Protein AF-A0A3C1DTR4-F1 (afdb_monomer)

Structure (mmCIF, N/CA/C/O backbone):
data_AF-A0A3C1DTR4-F1
#
_entry.id   AF-A0A3C1DTR4-F1
#
loop_
_atom_site.group_PDB
_atom_site.id
_atom_site.type_symbol
_atom_site.label_atom_id
_atom_site.label_alt_id
_atom_site.label_comp_id
_atom_site.label_asym_id
_atom_site.label_entity_id
_atom_site.label_seq_id
_atom_site.pdbx_PDB_ins_code
_atom_site.Cartn_x
_atom_site.Cartn_y
_atom_site.Cartn_z
_atom_site.occupancy
_atom_site.B_iso_or_equiv
_atom_site.auth_seq_id
_atom_site.auth_comp_id
_atom_site.auth_asym_id
_atom_site.auth_atom_id
_atom_site.pdbx_PDB_model_num
ATOM 1 N N . ALA A 1 1 ? 18.893 -2.887 -37.947 1.00 93.06 1 ALA A N 1
ATOM 2 C CA . ALA A 1 1 ? 20.103 -2.762 -38.788 1.00 93.06 1 ALA A CA 1
ATOM 3 C C . ALA A 1 1 ? 19.724 -3.048 -40.241 1.00 93.06 1 ALA A C 1
ATOM 5 O O . ALA A 1 1 ? 18.615 -3.547 -40.435 1.00 93.06 1 ALA A O 1
ATOM 6 N N . PRO A 1 2 ? 20.564 -2.709 -41.234 1.00 94.19 2 PRO A N 1
ATOM 7 C CA . PRO A 1 2 ? 20.308 -3.035 -42.638 1.00 94.19 2 PRO A CA 1
ATOM 8 C C . PRO A 1 2 ? 20.219 -4.547 -42.838 1.00 94.19 2 PRO A C 1
ATOM 10 O O . PRO A 1 2 ? 21.060 -5.269 -42.322 1.00 94.19 2 PRO A O 1
ATOM 13 N N . GLY A 1 3 ? 19.206 -5.025 -43.551 1.00 94.62 3 GLY A N 1
ATOM 14 C CA . GLY A 1 3 ? 19.006 -6.458 -43.792 1.00 94.62 3 GLY A CA 1
ATOM 15 C C . GLY A 1 3 ? 18.227 -6.751 -45.066 1.00 94.62 3 GLY A C 1
ATOM 16 O O . GLY A 1 3 ? 17.691 -7.841 -45.192 1.00 94.62 3 GLY A O 1
ATOM 17 N N . ALA A 1 4 ? 18.116 -5.771 -45.959 1.00 95.19 4 ALA A N 1
ATOM 18 C CA . ALA A 1 4 ? 17.482 -5.924 -47.257 1.00 95.19 4 ALA A CA 1
ATOM 19 C C . ALA A 1 4 ? 18.497 -5.540 -48.336 1.00 95.19 4 ALA A C 1
ATOM 21 O O . ALA A 1 4 ? 19.183 -4.527 -48.179 1.00 95.19 4 ALA A O 1
ATOM 22 N N . SER A 1 5 ? 18.597 -6.357 -49.381 1.00 93.56 5 SER A N 1
ATOM 23 C CA . SER A 1 5 ? 19.523 -6.230 -50.504 1.00 93.56 5 SER A CA 1
ATOM 24 C C . SER A 1 5 ? 20.964 -6.024 -50.036 1.00 93.56 5 SER A C 1
ATOM 26 O O . SER A 1 5 ? 21.654 -5.095 -50.457 1.00 93.56 5 SER A O 1
ATOM 28 N N . ILE A 1 6 ? 21.419 -6.887 -49.126 1.00 96.75 6 ILE A N 1
ATOM 29 C CA . ILE A 1 6 ? 22.774 -6.840 -48.578 1.00 96.75 6 ILE A CA 1
ATOM 30 C C . ILE A 1 6 ? 23.693 -7.685 -49.448 1.00 96.75 6 ILE A C 1
ATOM 32 O O . ILE A 1 6 ? 23.494 -8.892 -49.561 1.00 96.75 6 ILE A O 1
ATOM 36 N N . ILE A 1 7 ? 24.709 -7.056 -50.034 1.00 94.81 7 ILE A N 1
ATOM 37 C CA . ILE A 1 7 ? 25.766 -7.777 -50.740 1.00 94.81 7 ILE A CA 1
ATOM 38 C C . ILE A 1 7 ? 26.635 -8.543 -49.736 1.00 94.81 7 ILE A C 1
ATOM 40 O O . ILE A 1 7 ? 27.033 -7.996 -48.704 1.00 94.81 7 ILE A O 1
ATOM 44 N N . SER A 1 8 ? 26.901 -9.816 -50.011 1.00 92.38 8 SER A N 1
ATOM 45 C CA . SER A 1 8 ? 27.699 -10.678 -49.141 1.00 92.38 8 SER A CA 1
ATOM 46 C C . SER A 1 8 ? 28.507 -11.689 -49.947 1.00 92.38 8 SER A C 1
ATOM 48 O O . SER A 1 8 ? 28.117 -12.057 -51.059 1.00 92.38 8 SER A O 1
ATOM 50 N N . ASP A 1 9 ? 29.618 -12.134 -49.361 1.00 92.50 9 ASP A N 1
ATOM 51 C CA . ASP A 1 9 ? 30.421 -13.228 -49.892 1.00 92.50 9 ASP A CA 1
ATOM 52 C C . ASP A 1 9 ? 29.616 -14.532 -49.900 1.00 92.50 9 ASP A C 1
ATOM 54 O O . ASP A 1 9 ? 28.889 -14.865 -48.959 1.00 92.50 9 ASP A O 1
ATOM 58 N N . TYR A 1 10 ? 29.776 -15.290 -50.974 1.00 90.75 10 TYR A N 1
ATOM 59 C CA . TYR A 1 10 ? 29.127 -16.568 -51.211 1.00 90.75 10 TYR A CA 1
ATOM 60 C C . TYR A 1 10 ? 30.174 -17.586 -51.695 1.00 90.75 10 TYR A C 1
ATOM 62 O O . TYR A 1 10 ? 31.223 -17.187 -52.220 1.00 90.75 10 TYR A O 1
ATOM 70 N N . PRO A 1 11 ? 29.950 -18.903 -51.508 1.00 93.25 11 PRO A N 1
ATOM 71 C CA . PRO A 1 11 ? 30.882 -19.925 -51.972 1.00 93.25 11 PRO A CA 1
ATOM 72 C C . PRO A 1 11 ? 31.358 -19.714 -53.415 1.00 93.25 11 PRO A C 1
ATOM 74 O O . PRO A 1 11 ? 30.627 -19.201 -54.259 1.00 93.25 11 PRO A O 1
ATOM 77 N N . ASN A 1 12 ? 32.589 -20.152 -53.692 1.00 92.12 12 ASN A N 1
ATOM 78 C CA . ASN A 1 12 ? 33.260 -20.000 -54.989 1.00 92.12 12 ASN A CA 1
ATOM 79 C C . ASN A 1 12 ? 33.580 -18.543 -55.379 1.00 92.12 12 ASN A C 1
ATOM 81 O O . ASN A 1 12 ? 33.528 -18.203 -56.557 1.00 92.12 12 ASN A O 1
ATOM 85 N N . GLN A 1 13 ? 33.942 -17.700 -54.398 1.00 84.06 13 GLN A N 1
ATOM 86 C CA . GLN A 1 13 ? 34.336 -16.293 -54.607 1.00 84.06 13 GLN A CA 1
ATOM 87 C C . GLN A 1 13 ? 33.241 -15.452 -55.287 1.00 84.06 13 GLN A C 1
ATOM 89 O O . GLN A 1 13 ? 33.525 -14.525 -56.044 1.00 84.06 13 GLN A O 1
ATOM 94 N N . GLN A 1 14 ? 31.977 -15.790 -55.036 1.00 92.50 14 GLN A N 1
ATOM 95 C CA . GLN A 1 14 ? 30.839 -15.074 -55.597 1.00 92.50 14 GLN A CA 1
ATOM 96 C C . GLN A 1 14 ? 30.355 -13.994 -54.634 1.00 92.50 14 GLN A C 1
ATOM 98 O O . GLN A 1 14 ? 30.433 -14.149 -53.418 1.00 92.50 14 GLN A O 1
ATOM 103 N N . LEU A 1 15 ? 29.802 -12.918 -55.189 1.00 92.81 15 LEU A N 1
ATOM 104 C CA . LEU A 1 15 ? 29.039 -11.929 -54.438 1.00 92.81 15 LEU A CA 1
ATOM 105 C C . LEU A 1 15 ? 27.566 -12.093 -54.785 1.00 92.81 15 LEU A C 1
ATOM 107 O O . LEU A 1 15 ? 27.209 -12.207 -55.957 1.00 92.81 15 LEU A O 1
ATOM 111 N N . THR A 1 16 ? 26.708 -12.085 -53.773 1.00 93.69 16 THR A N 1
ATOM 112 C CA . THR A 1 16 ? 25.260 -12.158 -53.978 1.00 93.69 16 THR A CA 1
ATOM 113 C C . THR A 1 16 ? 24.518 -11.217 -53.040 1.00 93.69 16 THR A C 1
ATOM 115 O O . THR A 1 16 ? 25.031 -10.844 -51.983 1.00 93.69 16 THR A O 1
ATOM 118 N N . PHE A 1 17 ? 23.314 -10.815 -53.440 1.00 94.38 17 PHE A N 1
ATOM 119 C CA . PHE A 1 17 ? 22.413 -10.029 -52.606 1.00 94.38 17 PHE A CA 1
ATOM 120 C C . PHE A 1 17 ? 21.531 -10.957 -51.778 1.00 94.38 17 PHE A C 1
ATOM 122 O O . PHE A 1 17 ? 20.884 -11.854 -52.314 1.00 94.38 17 PHE A O 1
ATOM 129 N N . LEU A 1 18 ? 21.500 -10.721 -50.469 1.00 92.94 18 LEU A N 1
ATOM 130 C CA . LEU A 1 18 ? 20.724 -11.496 -49.509 1.00 92.94 18 LEU A CA 1
ATOM 131 C C . LEU A 1 18 ? 19.818 -10.583 -48.680 1.00 92.94 18 LEU A C 1
ATOM 133 O O . LEU A 1 18 ? 20.152 -9.432 -48.379 1.00 92.94 18 LEU A O 1
ATOM 137 N N . ASP A 1 19 ? 18.685 -11.143 -48.269 1.00 94.50 19 ASP A N 1
ATOM 138 C CA . ASP A 1 19 ? 17.679 -10.495 -47.439 1.00 94.50 19 ASP A CA 1
ATOM 139 C C . ASP A 1 19 ? 17.454 -11.291 -46.152 1.00 94.50 19 ASP A C 1
ATOM 141 O O . ASP A 1 19 ? 17.462 -12.522 -46.137 1.00 94.50 19 ASP A O 1
ATOM 145 N N . GLY A 1 20 ? 17.184 -10.583 -45.061 1.00 94.50 20 GLY A N 1
ATOM 146 C CA . GLY A 1 20 ? 16.683 -11.169 -43.830 1.00 94.50 20 GLY A CA 1
ATOM 147 C C . GLY A 1 20 ? 17.297 -10.595 -42.561 1.00 94.50 20 GLY A C 1
ATOM 148 O O . GLY A 1 20 ? 18.287 -9.858 -42.547 1.00 94.50 20 GLY A O 1
ATOM 149 N N . THR A 1 21 ? 16.720 -10.998 -41.431 1.00 94.69 21 THR A N 1
ATOM 150 C CA . THR A 1 21 ? 17.277 -10.704 -40.103 1.00 94.69 21 THR A CA 1
ATOM 151 C C . THR A 1 21 ? 18.642 -11.365 -39.896 1.00 94.69 21 THR A C 1
ATOM 153 O O . THR A 1 21 ? 19.469 -10.828 -39.155 1.00 94.69 21 THR A O 1
ATOM 156 N N . SER A 1 22 ? 18.918 -12.467 -40.603 1.00 95.06 22 SER A N 1
ATOM 157 C CA . SER A 1 22 ? 20.243 -13.090 -40.681 1.00 95.06 22 SER A CA 1
ATOM 158 C C . SER A 1 22 ? 21.303 -12.151 -41.258 1.00 95.06 22 SER A C 1
ATOM 160 O O . SER A 1 22 ? 22.435 -12.200 -40.799 1.00 95.06 22 SER A O 1
ATOM 162 N N . MET A 1 23 ? 20.941 -11.253 -42.182 1.00 95.25 23 MET A N 1
ATOM 163 C CA . MET A 1 23 ? 21.842 -10.233 -42.736 1.00 95.25 23 MET A CA 1
ATOM 164 C C . MET A 1 23 ? 21.906 -8.993 -41.839 1.00 95.25 23 MET A C 1
ATOM 166 O O . MET A 1 23 ? 22.952 -8.365 -41.728 1.00 95.25 23 MET A O 1
ATOM 170 N N . ALA A 1 24 ? 20.828 -8.675 -41.116 1.00 95.56 24 ALA A N 1
ATOM 171 C CA . ALA A 1 24 ? 20.820 -7.572 -40.153 1.00 95.56 24 ALA A CA 1
ATOM 172 C C . ALA A 1 24 ? 21.659 -7.834 -38.894 1.00 95.56 24 ALA A C 1
ATOM 174 O O . ALA A 1 24 ? 22.270 -6.910 -38.351 1.00 95.56 24 ALA A O 1
ATOM 175 N N . THR A 1 25 ? 21.685 -9.077 -38.416 1.00 96.25 25 THR A N 1
ATOM 176 C CA . THR A 1 25 ? 22.438 -9.493 -37.223 1.00 96.25 25 THR A CA 1
ATOM 177 C C . THR A 1 25 ? 23.941 -9.175 -37.308 1.00 96.25 25 THR A C 1
ATOM 179 O O . THR A 1 25 ? 24.430 -8.492 -36.404 1.00 96.25 25 THR A O 1
ATOM 182 N N . PRO A 1 26 ? 24.689 -9.570 -38.362 1.00 96.25 26 PRO A N 1
ATOM 183 C CA . PRO A 1 26 ? 26.129 -9.330 -38.442 1.00 96.25 26 PRO A CA 1
ATOM 184 C C . PRO A 1 26 ? 26.503 -7.844 -38.486 1.00 96.25 26 PRO A C 1
ATOM 186 O O . PRO A 1 26 ? 27.564 -7.499 -37.977 1.00 96.25 26 PRO A O 1
ATOM 189 N N . PHE A 1 27 ? 25.637 -6.941 -38.968 1.00 96.50 27 PHE A N 1
ATOM 190 C CA . PHE A 1 27 ? 25.874 -5.495 -38.829 1.00 96.50 27 PHE A CA 1
ATOM 191 C C . PHE A 1 27 ? 25.932 -5.061 -37.360 1.00 96.50 27 PHE A C 1
ATOM 193 O O . PHE A 1 27 ? 26.830 -4.322 -36.969 1.00 96.50 27 PHE A O 1
ATOM 200 N N . VAL A 1 28 ? 24.999 -5.523 -36.519 1.00 96.94 28 VAL A N 1
ATOM 201 C CA . VAL A 1 28 ? 25.014 -5.194 -35.082 1.00 96.94 28 VAL A CA 1
ATOM 202 C C . VAL A 1 28 ? 26.207 -5.855 -34.394 1.00 96.94 28 VAL A C 1
ATOM 204 O O . VAL A 1 28 ? 26.859 -5.213 -33.572 1.00 96.94 28 VAL A O 1
ATOM 207 N N . THR A 1 29 ? 26.532 -7.099 -34.760 1.00 97.38 29 THR A N 1
ATOM 208 C CA . THR A 1 29 ? 27.722 -7.808 -34.263 1.00 97.38 29 THR A CA 1
ATOM 209 C C . THR A 1 29 ? 29.012 -7.072 -34.627 1.00 97.38 29 THR A C 1
ATOM 211 O O . THR A 1 29 ? 29.868 -6.898 -33.765 1.00 97.38 29 THR A O 1
ATOM 214 N N . GLY A 1 30 ? 29.139 -6.580 -35.861 1.00 96.88 30 GLY A N 1
ATOM 215 C CA . GLY A 1 30 ? 30.290 -5.799 -36.314 1.00 96.88 30 GLY A CA 1
ATOM 216 C C . GLY A 1 30 ? 30.441 -4.490 -35.541 1.00 96.88 30 GLY A C 1
ATOM 217 O O . GLY A 1 30 ? 31.531 -4.172 -35.076 1.00 96.88 30 GLY A O 1
ATOM 218 N N . VAL A 1 31 ? 29.343 -3.767 -35.300 1.00 96.75 31 VAL A N 1
ATOM 219 C CA . VAL A 1 31 ? 29.381 -2.556 -34.460 1.00 96.75 31 VAL A CA 1
ATOM 220 C C . VAL A 1 31 ? 29.744 -2.891 -33.013 1.00 96.75 31 VAL A C 1
ATOM 222 O O . VAL A 1 31 ? 30.538 -2.179 -32.403 1.00 96.75 31 VAL A O 1
ATOM 225 N N . ALA A 1 32 ? 29.223 -3.986 -32.459 1.00 95.88 32 ALA A N 1
ATOM 226 C CA . ALA A 1 32 ? 29.604 -4.446 -31.127 1.00 95.88 32 ALA A CA 1
ATOM 227 C C . ALA A 1 32 ? 31.112 -4.740 -31.043 1.00 95.88 32 ALA A C 1
ATOM 229 O O . ALA A 1 32 ? 31.757 -4.301 -30.092 1.00 95.88 32 ALA A O 1
ATOM 230 N N . ALA A 1 33 ? 31.671 -5.406 -32.060 1.00 96.38 33 ALA A N 1
ATOM 231 C CA . ALA A 1 33 ? 33.100 -5.682 -32.170 1.00 96.38 33 ALA A CA 1
ATOM 232 C C . ALA A 1 33 ? 33.930 -4.386 -32.231 1.00 96.38 33 ALA A C 1
ATOM 234 O O . ALA A 1 33 ? 34.880 -4.237 -31.461 1.00 96.38 33 ALA A O 1
ATOM 235 N N . LEU A 1 34 ? 33.517 -3.413 -33.055 1.00 95.69 34 LEU A N 1
ATOM 236 C CA . LEU A 1 34 ? 34.155 -2.091 -33.143 1.00 95.69 34 LEU A CA 1
ATOM 237 C C . LEU A 1 34 ? 34.148 -1.346 -31.800 1.00 95.69 34 LEU A C 1
ATOM 239 O O . LEU A 1 34 ? 35.137 -0.723 -31.416 1.00 95.69 34 LEU A O 1
ATOM 243 N N . VAL A 1 35 ? 33.049 -1.419 -31.047 1.00 93.88 35 VAL A N 1
ATOM 244 C CA . VAL A 1 35 ? 32.978 -0.811 -29.711 1.00 93.88 35 VAL A CA 1
ATOM 245 C C . VAL A 1 35 ? 33.905 -1.529 -28.735 1.00 93.88 35 VAL A C 1
ATOM 247 O O . VAL A 1 35 ? 34.604 -0.867 -27.973 1.00 93.88 35 VAL A O 1
ATOM 250 N N . THR A 1 36 ? 33.948 -2.86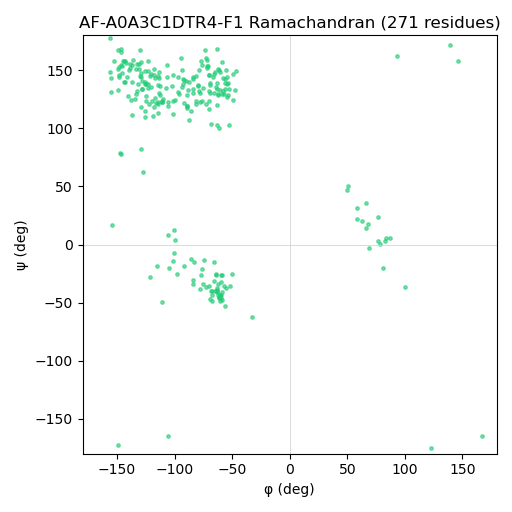4 -28.751 1.00 93.44 36 THR A N 1
ATOM 251 C CA . THR A 1 36 ? 34.853 -3.621 -27.871 1.00 93.44 36 THR A CA 1
ATOM 252 C C . THR A 1 36 ? 36.327 -3.387 -28.191 1.00 93.44 36 THR A C 1
ATOM 254 O O . THR A 1 36 ? 37.134 -3.387 -27.266 1.00 93.44 36 THR A O 1
ATOM 257 N N . SER A 1 37 ? 36.685 -3.135 -29.458 1.00 93.12 37 SER A N 1
ATOM 258 C CA . SER A 1 37 ? 38.056 -2.765 -29.826 1.00 93.12 37 SER A CA 1
ATOM 259 C C . SER A 1 37 ? 38.403 -1.339 -29.399 1.00 93.12 37 SER A C 1
ATOM 261 O O . SER A 1 37 ? 39.525 -1.089 -28.975 1.00 93.12 37 SER A O 1
ATOM 263 N N . ALA A 1 38 ? 37.448 -0.408 -29.479 1.00 90.44 38 ALA A N 1
ATOM 264 C CA . ALA A 1 38 ? 37.651 0.982 -29.071 1.00 90.44 38 ALA A CA 1
ATOM 265 C C . ALA A 1 38 ? 37.630 1.182 -27.543 1.00 90.44 38 ALA A C 1
ATOM 267 O O . ALA A 1 38 ? 38.233 2.127 -27.040 1.00 90.44 38 ALA A O 1
ATOM 268 N N . VAL A 1 39 ? 36.939 0.311 -26.796 1.00 87.00 39 VAL A N 1
ATOM 269 C CA . VAL A 1 39 ? 36.810 0.382 -25.330 1.00 87.00 39 VAL A CA 1
ATOM 270 C C . VAL A 1 39 ? 37.154 -0.969 -24.692 1.00 87.00 39 VAL A C 1
ATOM 272 O O . VAL A 1 39 ? 36.253 -1.748 -24.351 1.00 87.00 39 VAL A O 1
ATOM 275 N N . PRO A 1 40 ? 38.454 -1.260 -24.501 1.00 88.00 40 PRO A N 1
ATOM 276 C CA . PRO A 1 40 ? 38.897 -2.481 -23.840 1.00 88.00 40 PRO A CA 1
ATOM 277 C C . PRO A 1 40 ? 38.287 -2.625 -22.437 1.00 88.00 40 PRO A C 1
ATOM 279 O O . PRO A 1 40 ? 38.262 -1.679 -21.653 1.00 88.00 40 PRO A O 1
ATOM 282 N N . GLY A 1 41 ? 37.779 -3.817 -22.112 1.00 82.50 41 GLY A N 1
ATOM 283 C CA . GLY A 1 41 ? 37.195 -4.116 -20.797 1.00 82.50 41 GLY A CA 1
ATOM 284 C C . GLY A 1 41 ? 35.726 -3.708 -20.611 1.00 82.50 41 GLY A C 1
ATOM 285 O O . GLY A 1 41 ? 35.189 -3.869 -19.513 1.00 82.50 41 GLY A O 1
ATOM 286 N N . ILE A 1 42 ? 35.041 -3.221 -21.654 1.00 83.69 42 ILE A N 1
ATOM 287 C CA . ILE A 1 42 ? 33.600 -2.943 -21.584 1.00 83.69 42 ILE A CA 1
ATOM 288 C C . ILE A 1 42 ? 32.805 -4.204 -21.197 1.00 83.69 42 ILE A C 1
ATOM 290 O O . ILE A 1 42 ? 32.952 -5.275 -21.788 1.00 83.69 42 ILE A O 1
ATOM 294 N N . SER A 1 43 ? 31.927 -4.089 -20.196 1.00 84.44 43 SER A N 1
ATOM 295 C CA . SER A 1 43 ? 31.066 -5.206 -19.792 1.00 84.44 43 SER A CA 1
ATOM 296 C C . SER A 1 43 ? 29.976 -5.471 -20.836 1.00 84.44 43 SER A C 1
ATOM 298 O O . SER A 1 43 ? 29.518 -4.560 -21.525 1.00 84.44 43 SER A O 1
ATOM 300 N N . LYS A 1 44 ? 29.477 -6.712 -20.912 1.00 84.00 44 LYS A N 1
ATOM 301 C CA . LYS A 1 44 ? 28.379 -7.081 -21.831 1.00 84.00 44 LYS A CA 1
ATOM 302 C C . LYS A 1 44 ? 27.135 -6.200 -21.645 1.00 84.00 44 LYS A C 1
ATOM 304 O O . LYS A 1 44 ? 26.472 -5.846 -22.618 1.00 84.00 44 LYS A O 1
ATOM 309 N N . ALA A 1 45 ? 26.831 -5.831 -20.399 1.00 74.81 45 ALA A N 1
ATOM 310 C CA . ALA A 1 45 ? 25.719 -4.943 -20.078 1.00 74.81 45 ALA A CA 1
ATOM 311 C C . ALA A 1 45 ? 25.962 -3.521 -20.607 1.00 74.81 45 ALA A C 1
ATOM 313 O O . ALA A 1 45 ? 25.104 -2.985 -21.305 1.00 74.81 45 ALA A O 1
ATOM 314 N N . ALA A 1 46 ? 27.145 -2.950 -20.354 1.00 76.50 46 ALA A N 1
ATOM 315 C CA . ALA A 1 46 ? 27.508 -1.620 -20.840 1.00 76.50 46 ALA A CA 1
ATOM 316 C C . ALA A 1 46 ? 27.555 -1.558 -22.377 1.00 76.50 46 ALA A C 1
ATOM 318 O O . ALA A 1 46 ? 27.069 -0.594 -22.965 1.00 76.50 46 ALA A O 1
ATOM 319 N N . LEU A 1 47 ? 28.056 -2.611 -23.032 1.00 88.12 47 LEU A N 1
ATOM 320 C CA . LEU A 1 47 ? 28.064 -2.737 -24.490 1.00 88.12 47 LEU A CA 1
ATOM 321 C C . LEU A 1 47 ? 26.642 -2.727 -25.063 1.00 88.12 47 LEU A C 1
ATOM 323 O O . LEU A 1 47 ? 26.349 -1.952 -25.971 1.00 88.12 47 LEU A O 1
ATOM 327 N N . LYS A 1 48 ? 25.733 -3.533 -24.498 1.00 86.19 48 LYS A N 1
ATOM 328 C CA . LYS A 1 48 ? 24.322 -3.547 -24.909 1.00 86.19 48 LYS A CA 1
ATOM 329 C C . LYS A 1 48 ? 23.679 -2.172 -24.735 1.00 86.19 48 LYS A C 1
ATOM 331 O O . LYS A 1 48 ? 23.021 -1.697 -25.655 1.00 86.19 48 LYS A O 1
ATOM 336 N N . THR A 1 49 ? 23.862 -1.536 -23.579 1.00 79.69 49 THR A N 1
ATOM 337 C CA . THR A 1 49 ? 23.304 -0.204 -23.310 1.00 79.69 49 THR A CA 1
ATOM 338 C C . THR A 1 49 ? 23.820 0.816 -24.316 1.00 79.69 49 THR A C 1
ATOM 340 O O . THR A 1 49 ? 23.018 1.527 -24.912 1.00 79.69 49 THR A O 1
ATOM 343 N N . ARG A 1 50 ? 25.128 0.822 -24.581 1.00 85.50 50 ARG A N 1
ATOM 344 C CA . ARG A 1 50 ? 25.763 1.726 -25.540 1.00 85.50 50 ARG A CA 1
ATOM 345 C C . ARG A 1 50 ? 25.228 1.548 -26.959 1.00 85.50 50 ARG A C 1
ATOM 347 O O . ARG A 1 50 ? 24.910 2.541 -27.601 1.00 85.50 50 ARG A O 1
ATOM 354 N N . LEU A 1 51 ? 25.060 0.311 -27.431 1.00 90.94 51 LEU A N 1
ATOM 355 C CA . LEU A 1 51 ? 24.476 0.037 -28.752 1.00 90.94 51 LEU A CA 1
ATOM 356 C C . LEU A 1 51 ? 23.018 0.505 -28.858 1.00 90.94 51 LEU A C 1
ATOM 358 O O . LEU A 1 51 ? 22.607 1.002 -29.902 1.00 90.94 51 LEU A O 1
ATOM 362 N N . LEU A 1 52 ? 22.229 0.357 -27.788 1.00 87.56 52 LEU A N 1
ATOM 363 C CA . LEU A 1 52 ? 20.825 0.777 -27.774 1.00 87.56 52 LEU A CA 1
ATOM 364 C C . LEU A 1 52 ? 20.666 2.299 -27.649 1.00 87.56 52 LEU A C 1
ATOM 366 O O . LEU A 1 52 ? 19.727 2.850 -28.218 1.00 87.56 52 LEU A O 1
ATOM 370 N N . SER A 1 53 ? 21.557 2.977 -26.921 1.00 80.12 53 SER A N 1
ATOM 371 C CA . SER A 1 53 ? 21.472 4.422 -26.672 1.00 80.12 53 SER A CA 1
ATOM 372 C C . SER A 1 53 ? 22.045 5.282 -27.796 1.00 80.12 53 SER A C 1
ATOM 374 O O . SER A 1 53 ? 21.805 6.483 -27.812 1.00 80.12 53 SER A O 1
ATOM 376 N N . THR A 1 54 ? 22.823 4.695 -28.707 1.00 87.44 54 THR A N 1
ATOM 377 C CA . THR A 1 54 ? 23.497 5.408 -29.807 1.00 87.44 54 THR A CA 1
ATOM 378 C C . THR A 1 54 ? 22.840 5.176 -31.162 1.00 87.44 54 THR A C 1
ATOM 380 O O . THR A 1 54 ? 23.380 5.598 -32.175 1.00 87.44 54 THR A O 1
ATOM 383 N N . VAL A 1 55 ? 21.675 4.521 -31.210 1.00 87.75 55 VAL A N 1
ATOM 384 C CA . VAL A 1 55 ? 20.966 4.324 -32.478 1.00 87.75 55 VAL A CA 1
ATOM 385 C C . VAL A 1 55 ? 20.596 5.659 -33.119 1.00 87.75 55 VAL A C 1
ATOM 387 O O . VAL A 1 55 ? 20.247 6.624 -32.437 1.00 87.75 55 VAL A O 1
ATOM 390 N N . ARG A 1 56 ? 20.565 5.682 -34.448 1.00 84.75 56 ARG A N 1
ATOM 391 C CA . ARG A 1 56 ? 19.965 6.774 -35.203 1.00 84.75 56 ARG A CA 1
ATOM 3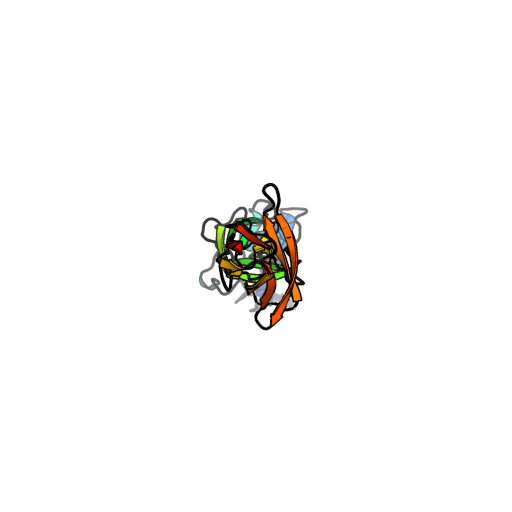92 C C . ARG A 1 56 ? 18.449 6.563 -35.268 1.00 84.75 56 ARG A C 1
ATOM 394 O O . ARG A 1 56 ? 18.018 5.522 -35.780 1.00 84.75 56 ARG A O 1
ATOM 401 N N . PRO A 1 57 ? 17.622 7.503 -34.776 1.00 77.06 57 PRO A N 1
ATOM 402 C CA . PRO A 1 57 ? 16.171 7.387 -34.860 1.00 77.06 57 PRO A CA 1
ATOM 403 C C . PRO A 1 57 ? 15.704 7.201 -36.304 1.00 77.06 57 PRO A C 1
ATOM 405 O O . PRO A 1 57 ? 16.217 7.842 -37.224 1.00 77.06 57 PRO A O 1
ATOM 408 N N . LEU A 1 58 ? 14.721 6.326 -36.503 1.00 80.25 58 LEU A N 1
ATOM 409 C CA . LEU A 1 58 ? 14.124 6.078 -37.809 1.00 80.25 58 LEU A CA 1
ATOM 410 C C . LEU A 1 58 ? 12.601 5.996 -37.637 1.00 80.25 58 LEU A C 1
ATOM 412 O O . LEU A 1 58 ? 12.129 5.036 -37.027 1.00 80.25 58 LEU A O 1
ATOM 416 N N . PRO A 1 59 ? 11.815 6.962 -38.156 1.00 77.00 59 PRO A N 1
ATOM 417 C CA . PRO A 1 59 ? 10.375 7.037 -37.894 1.00 77.00 59 PRO A CA 1
ATOM 418 C C . PRO A 1 59 ? 9.607 5.740 -38.175 1.00 77.00 59 PRO A C 1
ATOM 420 O O . PRO A 1 59 ? 8.717 5.378 -37.410 1.00 77.00 59 PRO A O 1
ATOM 423 N N . SER A 1 60 ? 9.999 4.986 -39.206 1.00 78.69 60 SER A N 1
ATOM 424 C CA . SER A 1 60 ? 9.388 3.696 -39.557 1.00 78.69 60 SER A CA 1
ATOM 425 C C . SER A 1 60 ? 9.597 2.586 -38.517 1.00 78.69 60 SER A C 1
ATOM 427 O O . SER A 1 60 ? 8.900 1.573 -38.558 1.00 78.69 60 SER A O 1
ATOM 429 N N . LEU A 1 61 ? 10.531 2.759 -37.577 1.00 76.81 61 LEU A N 1
ATOM 430 C CA . LEU A 1 61 ? 10.807 1.827 -36.480 1.00 76.81 61 LEU A CA 1
ATOM 431 C C . LEU A 1 61 ? 10.191 2.266 -35.147 1.00 76.81 61 LEU A C 1
ATOM 433 O O . LEU A 1 61 ? 10.216 1.484 -34.188 1.00 76.81 61 LEU A O 1
ATOM 437 N N . SER A 1 62 ? 9.627 3.477 -35.079 1.00 69.12 62 SER A N 1
ATOM 438 C CA . SER A 1 62 ? 8.921 3.978 -33.898 1.00 69.12 62 SER A CA 1
ATOM 439 C C . SER A 1 62 ? 7.754 3.055 -33.545 1.00 69.12 62 SER A C 1
ATOM 441 O O . SER A 1 62 ? 6.979 2.653 -34.412 1.00 69.12 62 SER A O 1
ATOM 443 N N . GLY A 1 63 ? 7.669 2.639 -32.280 1.00 69.00 63 GLY A N 1
ATOM 444 C CA . GLY A 1 63 ? 6.652 1.692 -31.804 1.00 69.00 63 GLY A CA 1
ATOM 445 C C . GLY A 1 63 ? 6.794 0.248 -32.312 1.00 69.00 63 GLY A C 1
ATOM 446 O O . GLY A 1 63 ? 6.036 -0.612 -31.877 1.00 69.00 63 GLY A O 1
ATOM 447 N N . ARG A 1 64 ? 7.764 -0.052 -33.191 1.00 71.06 64 ARG A N 1
ATOM 448 C CA . ARG A 1 64 ? 8.032 -1.409 -33.714 1.00 71.06 64 ARG A CA 1
ATOM 449 C C . ARG A 1 64 ? 9.266 -2.068 -33.105 1.00 71.06 64 ARG A C 1
ATOM 451 O O . ARG A 1 64 ? 9.415 -3.283 -33.165 1.00 71.06 64 ARG A O 1
ATOM 458 N N . THR A 1 65 ? 10.166 -1.272 -32.535 1.00 80.19 65 THR A N 1
ATOM 459 C CA . THR A 1 65 ? 11.399 -1.735 -31.887 1.00 80.19 65 THR A CA 1
ATOM 460 C C . THR A 1 65 ? 11.607 -1.003 -30.569 1.00 80.19 65 THR A C 1
ATOM 462 O O . THR A 1 65 ? 11.089 0.095 -30.379 1.00 80.19 65 THR A O 1
ATOM 465 N N . VAL A 1 66 ? 12.401 -1.593 -29.670 1.00 71.44 66 VAL A N 1
ATOM 466 C CA . VAL A 1 66 ? 12.687 -1.017 -28.344 1.00 71.44 66 VAL A CA 1
ATOM 467 C C . VAL A 1 66 ? 13.289 0.388 -28.444 1.00 71.44 66 VAL A C 1
ATOM 469 O O . VAL A 1 66 ? 12.986 1.222 -27.603 1.00 71.44 66 VAL A O 1
ATOM 472 N N . THR A 1 67 ? 14.122 0.662 -29.454 1.00 76.19 67 THR A N 1
ATOM 473 C CA . THR A 1 67 ? 14.820 1.950 -29.602 1.00 76.19 67 THR A CA 1
ATOM 474 C C . THR A 1 67 ? 14.200 2.903 -30.614 1.00 76.19 67 THR A C 1
ATOM 476 O O . THR A 1 67 ? 14.568 4.073 -30.633 1.00 76.19 67 THR A O 1
ATOM 479 N N . GLY A 1 68 ? 13.287 2.433 -31.469 1.00 73.75 68 GLY A N 1
ATOM 480 C CA . GLY A 1 68 ? 12.745 3.246 -32.559 1.00 73.75 68 GLY A CA 1
ATOM 481 C C . GLY A 1 68 ? 13.796 3.680 -33.588 1.00 73.75 68 GLY A C 1
ATOM 482 O O . GLY A 1 68 ? 13.592 4.665 -34.294 1.00 73.75 68 GLY A O 1
ATOM 483 N N . GLY A 1 69 ? 14.937 2.988 -33.661 1.00 83.88 69 GLY A N 1
ATOM 484 C CA . GLY A 1 69 ? 16.085 3.430 -34.448 1.00 83.88 69 GLY A CA 1
ATOM 485 C C . GLY A 1 69 ? 16.904 2.300 -35.055 1.00 83.88 69 GLY A C 1
ATOM 486 O O . GLY A 1 69 ? 16.745 1.121 -34.732 1.00 83.88 69 GLY A O 1
ATOM 487 N N . ILE A 1 70 ? 17.793 2.683 -35.965 1.00 92.62 70 ILE A N 1
ATOM 488 C CA . ILE A 1 70 ? 18.756 1.809 -36.631 1.00 92.62 70 ILE A CA 1
ATOM 489 C C . ILE A 1 70 ? 20.139 1.978 -35.993 1.00 92.62 70 ILE A C 1
ATOM 491 O O . ILE A 1 70 ? 20.488 3.065 -35.545 1.00 92.62 70 ILE A O 1
ATOM 495 N N . VAL A 1 71 ? 20.924 0.899 -35.932 1.00 93.06 71 VAL A N 1
ATOM 496 C CA . VAL A 1 71 ? 22.295 0.939 -35.396 1.00 93.06 71 VAL A CA 1
ATOM 497 C C . VAL A 1 71 ? 23.133 2.015 -36.101 1.00 93.06 71 VAL A C 1
ATOM 499 O O . VAL A 1 71 ? 23.041 2.161 -37.320 1.00 93.06 71 VAL A O 1
ATOM 502 N N . ASP A 1 72 ? 23.940 2.746 -35.332 1.00 93.06 72 ASP A N 1
ATOM 503 C CA . ASP A 1 72 ? 24.861 3.774 -35.820 1.00 93.06 72 ASP A CA 1
ATOM 504 C C . ASP A 1 72 ? 26.270 3.465 -35.303 1.00 93.06 72 ASP A C 1
ATOM 506 O O . ASP A 1 72 ? 26.542 3.540 -34.105 1.00 93.06 72 ASP A O 1
ATOM 510 N N . ALA A 1 73 ? 27.157 3.052 -36.209 1.00 93.38 73 ALA A N 1
ATOM 511 C CA . ALA A 1 73 ? 28.507 2.629 -35.852 1.00 93.38 73 ALA A CA 1
ATOM 512 C C . ALA A 1 73 ? 29.361 3.790 -35.326 1.00 93.38 73 ALA A C 1
ATOM 514 O O . ALA A 1 73 ? 30.102 3.619 -34.359 1.00 93.38 73 ALA A O 1
ATOM 515 N N . ALA A 1 74 ? 29.240 4.970 -35.939 1.00 89.56 74 ALA A N 1
ATOM 516 C CA . ALA A 1 74 ? 30.046 6.131 -35.591 1.00 89.56 74 ALA A CA 1
ATOM 517 C C . ALA A 1 74 ? 29.654 6.658 -34.210 1.00 89.56 74 ALA A C 1
ATOM 519 O O . ALA A 1 74 ? 30.521 6.839 -33.355 1.00 89.56 74 ALA A O 1
ATOM 520 N N . ALA A 1 75 ? 28.353 6.810 -33.950 1.00 83.38 75 ALA A N 1
ATOM 521 C CA . ALA A 1 75 ? 27.859 7.206 -32.635 1.00 83.38 75 ALA A CA 1
ATOM 522 C C . ALA A 1 75 ? 28.195 6.154 -31.564 1.00 83.38 75 ALA A C 1
ATOM 524 O O . ALA A 1 75 ? 28.604 6.503 -30.454 1.00 83.38 75 ALA A O 1
ATOM 525 N N . ALA A 1 76 ? 28.088 4.863 -31.900 1.00 90.19 76 ALA A N 1
ATOM 526 C CA . ALA A 1 76 ? 28.450 3.782 -30.993 1.00 90.19 76 ALA A CA 1
ATOM 527 C C . ALA A 1 76 ? 29.942 3.795 -30.639 1.00 90.19 76 ALA A C 1
ATOM 529 O O . ALA A 1 76 ? 30.269 3.593 -29.475 1.00 90.19 76 ALA A O 1
ATOM 530 N N . VAL A 1 77 ? 30.856 4.057 -31.574 1.00 91.56 77 VAL A N 1
ATOM 531 C CA . VAL A 1 77 ? 32.308 4.111 -31.306 1.00 91.56 77 VAL A CA 1
ATOM 532 C C . VAL A 1 77 ? 32.720 5.424 -30.631 1.00 91.56 77 VAL A C 1
ATOM 534 O O . VAL A 1 77 ? 33.525 5.394 -29.704 1.00 91.56 77 VAL A O 1
ATOM 537 N N . ALA A 1 78 ? 32.127 6.556 -31.014 1.00 82.69 78 ALA A N 1
ATOM 538 C CA . ALA A 1 78 ? 32.444 7.872 -30.455 1.00 82.69 78 ALA A CA 1
ATOM 539 C C . ALA A 1 78 ? 31.846 8.121 -29.060 1.00 82.69 78 ALA A C 1
ATOM 541 O O . ALA A 1 78 ? 32.332 8.985 -28.332 1.00 82.69 78 ALA A O 1
ATOM 542 N N . GLY A 1 79 ? 30.799 7.386 -28.669 1.00 65.69 79 GLY A N 1
ATOM 543 C CA . GLY A 1 79 ? 30.199 7.528 -27.345 1.00 65.69 79 GLY A CA 1
ATOM 544 C C . GLY A 1 79 ? 31.239 7.366 -26.231 1.00 65.69 79 GLY A C 1
ATOM 545 O O . GLY A 1 79 ? 32.088 6.478 -26.271 1.00 65.69 79 GLY A O 1
ATOM 546 N N . SER A 1 80 ? 31.197 8.197 -25.192 1.00 57.78 80 SER A N 1
ATOM 547 C CA . SER A 1 80 ? 31.988 7.923 -23.986 1.00 57.78 80 SER A CA 1
ATOM 548 C C . SER A 1 80 ? 31.587 6.556 -23.404 1.00 57.78 80 SER A C 1
ATOM 550 O O . SER A 1 80 ? 30.481 6.078 -23.685 1.00 57.78 80 SER A O 1
ATOM 552 N N . PRO A 1 81 ? 32.442 5.872 -22.617 1.00 54.06 81 PRO A N 1
ATOM 553 C CA . PRO A 1 81 ? 31.994 4.736 -21.817 1.00 54.06 81 PRO A CA 1
ATOM 554 C C . PRO A 1 81 ? 30.796 5.197 -20.983 1.00 54.06 81 PRO A C 1
ATOM 556 O O . PRO A 1 81 ? 30.939 5.963 -20.034 1.00 54.06 81 PRO A O 1
ATOM 559 N N . VAL A 1 82 ? 29.595 4.806 -21.412 1.00 51.53 82 VAL A N 1
ATOM 560 C CA . VAL A 1 82 ? 28.360 5.188 -20.741 1.00 51.53 82 VAL A CA 1
ATOM 561 C C . VAL A 1 82 ? 28.414 4.454 -19.413 1.00 51.53 82 VAL A C 1
ATOM 563 O O . VAL A 1 82 ? 28.253 3.231 -19.378 1.00 51.53 82 VAL A O 1
ATOM 566 N N . ALA A 1 83 ? 28.722 5.177 -18.332 1.00 49.28 83 ALA A N 1
ATOM 567 C CA . ALA A 1 83 ? 28.544 4.652 -16.989 1.00 49.28 83 ALA A CA 1
ATOM 568 C C . ALA A 1 83 ? 27.136 4.035 -16.939 1.00 49.28 83 ALA A C 1
ATOM 570 O O . ALA A 1 83 ? 26.203 4.656 -17.464 1.00 49.28 83 ALA A O 1
ATOM 571 N N . PRO A 1 84 ? 26.970 2.809 -16.410 1.00 50.72 84 PRO A N 1
ATOM 572 C CA . PRO A 1 84 ? 25.666 2.163 -16.376 1.00 50.72 84 PRO A CA 1
ATOM 573 C C . PRO A 1 84 ? 24.664 3.156 -15.797 1.00 50.72 84 PRO A C 1
ATOM 575 O O . PRO A 1 84 ? 24.910 3.729 -14.737 1.00 50.72 84 PRO A O 1
ATOM 578 N N . SER A 1 85 ? 23.587 3.427 -16.536 1.00 55.09 85 SER A N 1
ATOM 579 C CA . SER A 1 85 ? 22.589 4.420 -16.149 1.00 55.09 85 SER A CA 1
ATOM 580 C C . SER A 1 85 ? 21.987 3.968 -14.822 1.00 55.09 85 SER A C 1
ATOM 582 O O . SER A 1 85 ? 21.166 3.048 -14.776 1.00 55.09 85 SER A O 1
ATOM 584 N N . THR A 1 86 ? 22.442 4.565 -13.724 1.00 63.59 86 THR A N 1
ATOM 585 C CA . THR A 1 86 ? 21.908 4.285 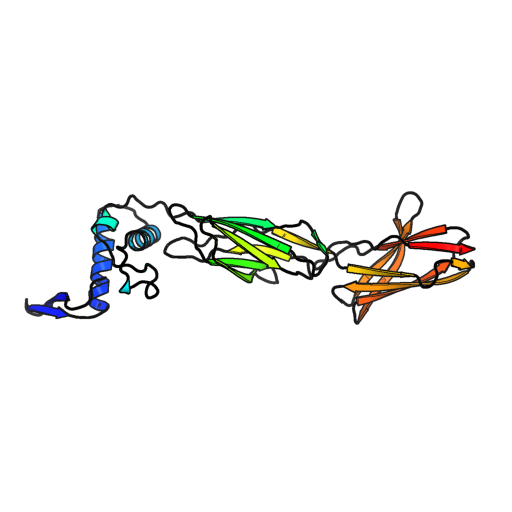-12.400 1.00 63.59 86 THR A CA 1
ATOM 586 C C . THR A 1 86 ? 20.508 4.868 -12.355 1.00 63.59 86 THR A C 1
ATOM 588 O O . THR A 1 86 ? 20.295 6.064 -12.551 1.00 63.59 86 THR A O 1
ATOM 591 N N . SER A 1 87 ? 19.532 3.984 -12.185 1.00 78.25 87 SER A N 1
ATOM 592 C CA . SER A 1 87 ? 18.144 4.372 -11.977 1.00 78.25 87 SER A CA 1
ATOM 593 C C . SER A 1 87 ? 17.881 4.340 -10.479 1.00 78.25 87 SER A C 1
ATOM 595 O O . SER A 1 87 ? 18.235 3.368 -9.810 1.00 78.25 87 SER A O 1
ATOM 597 N N . SER A 1 88 ? 17.288 5.394 -9.933 1.00 84.69 88 SER A N 1
ATOM 598 C CA . SER A 1 88 ? 16.893 5.447 -8.526 1.00 84.69 88 SER A CA 1
ATOM 599 C C . SER A 1 88 ? 15.443 5.889 -8.400 1.00 84.69 88 SER A C 1
ATOM 601 O O . SER A 1 88 ? 14.950 6.690 -9.193 1.00 84.69 88 SER A O 1
ATOM 603 N N . LEU A 1 89 ? 14.742 5.323 -7.416 1.00 91.00 89 LEU A N 1
ATOM 604 C CA . LEU A 1 89 ? 13.358 5.671 -7.114 1.00 91.00 89 LEU A CA 1
ATOM 605 C C . LEU A 1 89 ? 13.236 6.090 -5.660 1.00 91.00 89 LEU A C 1
ATOM 607 O O . LEU A 1 89 ? 13.752 5.432 -4.753 1.00 91.00 89 LEU A O 1
ATOM 611 N N . SER A 1 90 ? 12.461 7.141 -5.433 1.00 92.62 90 SER A N 1
ATOM 612 C CA . SER A 1 90 ? 11.958 7.481 -4.108 1.00 92.62 90 SER A CA 1
ATOM 613 C C . SER A 1 90 ? 10.561 6.901 -3.879 1.00 92.62 90 SER A C 1
ATOM 615 O O . SER A 1 90 ? 9.839 6.562 -4.816 1.00 92.62 90 SER A O 1
ATOM 617 N N . LEU A 1 91 ? 10.164 6.783 -2.614 1.00 94.69 91 LEU A N 1
ATOM 618 C CA . LEU A 1 91 ? 8.778 6.527 -2.242 1.00 94.69 91 LEU A CA 1
ATOM 619 C C . LEU A 1 91 ? 8.358 7.545 -1.190 1.00 94.69 91 LEU A C 1
ATOM 621 O O . LEU A 1 91 ? 8.881 7.550 -0.072 1.00 94.69 91 LEU A O 1
ATOM 625 N N . THR A 1 92 ? 7.355 8.338 -1.541 1.00 97.38 92 THR A N 1
ATOM 626 C CA . THR A 1 92 ? 6.679 9.263 -0.639 1.00 97.38 92 THR A CA 1
ATOM 627 C C . THR A 1 92 ? 5.239 8.808 -0.465 1.00 97.38 92 THR A C 1
ATOM 629 O O . THR A 1 92 ? 4.570 8.395 -1.409 1.00 97.38 92 THR A O 1
ATOM 632 N N . ARG A 1 93 ? 4.755 8.853 0.773 1.00 97.69 93 ARG A N 1
ATOM 633 C CA . ARG A 1 93 ? 3.385 8.486 1.139 1.00 97.69 93 ARG A CA 1
ATOM 634 C C . ARG A 1 93 ? 2.706 9.688 1.771 1.00 97.69 93 ARG A C 1
ATOM 636 O O . ARG A 1 93 ? 3.304 10.314 2.644 1.00 97.69 93 ARG A O 1
ATOM 643 N N . SER A 1 94 ? 1.464 9.971 1.383 1.00 97.50 94 SER A N 1
ATOM 644 C CA . SER A 1 94 ? 0.706 11.106 1.928 1.00 97.50 94 SER A CA 1
ATOM 645 C C . SER A 1 94 ? 0.505 11.020 3.445 1.00 97.50 94 SER A C 1
ATOM 647 O O . SER A 1 94 ? 0.377 12.049 4.098 1.00 97.50 94 SER A O 1
ATOM 649 N N . ALA A 1 95 ? 0.512 9.812 4.025 1.00 97.00 95 ALA A N 1
ATOM 650 C CA . ALA A 1 95 ? 0.373 9.623 5.463 1.00 97.00 95 ALA A CA 1
ATOM 651 C C . ALA A 1 95 ? 1.179 8.440 6.031 1.00 97.00 95 ALA A C 1
ATOM 653 O O . ALA A 1 95 ? 1.366 7.402 5.400 1.00 97.00 95 ALA A O 1
ATOM 654 N N . SER A 1 96 ? 1.624 8.636 7.278 1.00 96.50 96 SER A N 1
ATOM 655 C CA . SER A 1 96 ? 1.893 7.648 8.342 1.00 96.50 96 SER A CA 1
ATOM 656 C C . SER A 1 96 ? 1.020 6.413 8.401 1.00 96.50 96 SER A C 1
ATOM 658 O O . SER A 1 96 ? 1.419 5.246 8.412 1.00 96.50 96 SER A O 1
ATOM 660 N N . THR A 1 97 ? -0.220 6.788 8.624 1.00 97.12 97 THR A N 1
ATOM 661 C CA . THR A 1 97 ? -1.243 6.009 9.265 1.00 97.12 97 THR A CA 1
ATOM 662 C C . THR A 1 97 ? -2.540 6.567 8.729 1.00 97.12 97 THR A C 1
ATOM 664 O O . THR A 1 97 ? -2.722 7.785 8.731 1.00 97.12 97 THR A O 1
ATOM 667 N N . ILE A 1 98 ? -3.427 5.696 8.277 1.00 97.56 98 ILE A N 1
ATOM 668 C CA . ILE A 1 98 ? -4.731 6.085 7.745 1.00 97.56 98 ILE A CA 1
ATOM 669 C C . ILE A 1 98 ? -5.831 5.259 8.395 1.00 97.56 98 ILE A C 1
ATOM 671 O O . ILE A 1 98 ? -5.567 4.243 9.041 1.00 97.56 98 ILE A O 1
ATOM 675 N N . THR A 1 99 ? -7.072 5.686 8.205 1.00 97.00 99 THR A N 1
ATOM 676 C CA . THR A 1 99 ? -8.237 4.855 8.504 1.00 97.00 99 THR A CA 1
ATOM 677 C C . THR A 1 99 ? -8.477 3.891 7.342 1.00 97.00 99 THR A C 1
ATOM 679 O O . THR A 1 99 ? -8.230 4.225 6.183 1.00 97.00 99 THR A O 1
ATOM 682 N N . ALA A 1 100 ? -8.934 2.678 7.642 1.00 96.69 100 ALA A N 1
ATOM 683 C CA . ALA A 1 100 ? -9.217 1.659 6.641 1.00 96.69 100 ALA A CA 1
ATOM 684 C C . ALA A 1 100 ? -10.166 2.175 5.552 1.00 96.69 100 ALA A C 1
ATOM 686 O O . ALA A 1 100 ? -11.239 2.695 5.849 1.00 96.69 100 ALA A O 1
ATOM 687 N N . GLY A 1 101 ? -9.764 2.005 4.291 1.00 94.62 101 GLY A N 1
ATOM 688 C CA . GLY A 1 101 ? -10.520 2.468 3.129 1.00 94.62 101 GLY A CA 1
ATOM 689 C C . GLY A 1 101 ? -10.402 3.966 2.834 1.00 94.62 101 GLY A C 1
ATOM 690 O O . GLY A 1 101 ? -10.996 4.419 1.864 1.00 94.62 101 GLY A O 1
ATOM 691 N N . SER A 1 102 ? -9.643 4.743 3.614 1.00 96.50 102 SER A N 1
ATOM 692 C CA . SER A 1 102 ? -9.296 6.117 3.236 1.00 96.50 102 SER A CA 1
ATOM 693 C C . SER A 1 102 ? -8.280 6.137 2.093 1.00 96.50 102 SER A C 1
ATOM 695 O O . SER A 1 102 ? -7.474 5.216 1.949 1.00 96.50 102 SER A O 1
ATOM 697 N N . ALA A 1 103 ? -8.312 7.207 1.297 1.00 97.44 103 ALA A N 1
ATOM 698 C CA . ALA A 1 103 ? -7.359 7.413 0.215 1.00 97.44 103 ALA A CA 1
ATOM 699 C C . ALA A 1 103 ? -5.927 7.563 0.755 1.00 97.44 103 ALA A C 1
ATOM 701 O O . ALA A 1 103 ? -5.665 8.317 1.695 1.00 97.44 103 ALA A O 1
ATOM 702 N N . LEU A 1 104 ? -4.996 6.863 0.120 1.00 98.12 104 LEU A N 1
ATOM 703 C CA . LEU A 1 104 ? -3.563 6.917 0.355 1.00 98.12 104 LEU A CA 1
ATOM 704 C C . LEU A 1 104 ? -2.877 7.208 -0.977 1.00 98.12 104 LEU A C 1
ATOM 706 O O . LEU A 1 104 ? -2.896 6.367 -1.874 1.00 98.12 104 LEU A O 1
ATOM 710 N N . THR A 1 105 ? -2.239 8.368 -1.092 1.00 98.25 105 THR A N 1
ATOM 711 C CA . THR A 1 105 ? -1.451 8.708 -2.278 1.00 98.25 105 THR A CA 1
ATOM 712 C C . THR A 1 105 ? -0.013 8.277 -2.053 1.00 98.25 105 THR A C 1
ATOM 714 O O . THR A 1 105 ? 0.636 8.706 -1.095 1.00 98.25 105 THR A O 1
ATOM 717 N N . LEU A 1 106 ? 0.483 7.423 -2.941 1.00 98.31 106 LEU A N 1
ATOM 718 C CA . LEU A 1 106 ? 1.869 6.978 -2.982 1.00 98.31 106 LEU A CA 1
ATOM 719 C C . LEU A 1 106 ? 2.494 7.570 -4.236 1.00 98.31 106 LEU A C 1
ATOM 721 O O . LEU A 1 106 ? 1.980 7.367 -5.334 1.00 98.31 106 LEU A O 1
ATOM 725 N N . SER A 1 107 ? 3.574 8.322 -4.071 1.00 97.50 107 SER A N 1
ATOM 726 C CA . SER A 1 107 ? 4.283 8.981 -5.162 1.00 97.50 107 SER A CA 1
ATOM 727 C C . SER A 1 107 ? 5.748 8.575 -5.205 1.00 97.50 107 SER A C 1
ATOM 729 O O . SER A 1 107 ? 6.316 8.090 -4.223 1.00 97.50 107 SER A O 1
ATOM 731 N N . THR A 1 108 ? 6.343 8.743 -6.377 1.00 96.56 108 THR A N 1
ATOM 732 C CA . THR A 1 108 ? 7.754 8.481 -6.643 1.00 96.56 108 THR A CA 1
ATOM 733 C C . THR A 1 108 ? 8.342 9.592 -7.492 1.00 96.56 108 THR A C 1
ATOM 735 O O . THR A 1 108 ? 7.625 10.265 -8.235 1.00 96.56 108 THR A O 1
ATOM 738 N N . SER A 1 109 ? 9.652 9.764 -7.369 1.00 93.00 109 SER A N 1
ATOM 739 C CA . SER A 1 109 ? 10.488 10.404 -8.371 1.00 93.00 109 SER A CA 1
ATOM 740 C C . SER A 1 109 ? 11.496 9.369 -8.855 1.00 93.00 109 SER A C 1
ATOM 742 O O . SER A 1 109 ? 12.270 8.835 -8.054 1.00 93.00 109 SER A O 1
ATOM 744 N N . LEU A 1 110 ? 11.436 9.063 -10.147 1.00 90.62 110 LEU A N 1
ATOM 745 C CA . LEU A 1 110 ? 12.407 8.250 -10.858 1.00 90.62 110 LEU A CA 1
ATOM 746 C C . LEU A 1 110 ? 13.497 9.175 -11.389 1.00 90.62 110 LEU A C 1
ATOM 748 O O . LEU A 1 110 ? 13.226 10.032 -12.222 1.00 90.62 110 LEU A O 1
ATOM 752 N N . SER A 1 111 ? 14.733 8.957 -10.961 1.00 86.12 111 SER A N 1
ATOM 753 C CA . SER A 1 111 ? 15.901 9.597 -11.557 1.00 86.12 111 SER A CA 1
ATOM 754 C C . SER A 1 111 ? 16.657 8.585 -12.401 1.00 86.12 111 SER A C 1
ATOM 756 O O . SER A 1 111 ? 17.120 7.570 -11.886 1.00 86.12 111 SER A O 1
ATOM 758 N N . VAL A 1 112 ? 16.779 8.871 -13.699 1.00 78.12 112 VAL A N 1
ATOM 759 C CA . VAL A 1 112 ? 17.648 8.126 -14.619 1.00 78.12 112 VAL A CA 1
ATOM 760 C C . VAL A 1 112 ? 18.598 9.095 -15.302 1.00 78.12 112 VAL A C 1
ATOM 762 O O . VAL A 1 112 ? 18.161 10.053 -15.942 1.00 78.12 112 VAL A O 1
ATOM 765 N N . THR A 1 113 ? 19.897 8.848 -15.168 1.00 68.25 113 THR A N 1
ATOM 766 C CA . THR A 1 113 ? 20.942 9.678 -15.775 1.00 68.25 113 THR A CA 1
ATOM 767 C C . THR A 1 113 ? 20.836 9.665 -17.302 1.00 68.25 113 THR A C 1
ATOM 769 O O . THR A 1 113 ? 20.798 8.599 -17.915 1.00 68.25 113 THR A O 1
ATOM 772 N N . GLY A 1 114 ? 20.818 10.852 -17.920 1.00 59.34 114 GLY A N 1
ATOM 773 C CA . GLY A 1 114 ? 20.929 11.008 -19.376 1.00 59.34 114 GLY A CA 1
ATOM 774 C C . GLY A 1 114 ? 19.667 10.681 -20.183 1.00 59.34 114 GLY A C 1
ATOM 775 O O . GLY A 1 114 ? 19.772 10.327 -21.354 1.00 59.34 114 GLY A O 1
ATOM 776 N N . SER A 1 115 ? 18.464 10.745 -19.601 1.00 60.94 115 SER A N 1
ATOM 777 C CA . SER A 1 115 ? 17.214 10.532 -20.348 1.00 60.94 115 SER A CA 1
ATOM 778 C C . SER A 1 115 ? 16.076 11.425 -19.867 1.00 60.94 115 SER A C 1
ATOM 780 O O . SER A 1 115 ? 15.869 11.574 -18.665 1.00 60.94 115 SER A O 1
ATOM 782 N N . ALA A 1 116 ? 15.289 11.943 -20.816 1.00 59.84 116 ALA A N 1
ATOM 783 C CA . ALA A 1 116 ? 13.984 12.527 -20.526 1.00 59.84 116 ALA A CA 1
ATOM 784 C C . ALA A 1 116 ? 13.069 11.444 -19.932 1.00 59.84 116 ALA A C 1
ATOM 786 O O . ALA A 1 116 ? 12.970 10.327 -20.456 1.00 59.84 116 ALA A O 1
ATOM 787 N N . GLN A 1 117 ? 12.448 11.750 -18.798 1.00 71.38 117 GLN A N 1
ATOM 788 C CA . GLN A 1 117 ? 11.728 10.766 -18.005 1.00 71.38 117 GLN A CA 1
ATOM 789 C C . GLN A 1 117 ? 10.293 10.680 -18.525 1.00 71.38 117 GLN A C 1
ATOM 791 O O . GLN A 1 117 ? 9.510 11.590 -18.374 1.00 71.38 117 GLN A O 1
ATOM 796 N N . LEU A 1 118 ? 9.962 9.593 -19.209 1.00 83.88 118 LEU A N 1
ATOM 797 C CA . LEU A 1 118 ? 8.604 9.168 -19.563 1.00 83.88 118 LEU A CA 1
ATOM 798 C C . LEU A 1 118 ? 8.670 7.645 -19.535 1.00 83.88 118 LEU A C 1
ATOM 800 O O . LEU A 1 118 ? 8.942 6.993 -20.549 1.00 83.88 118 LEU A O 1
ATOM 804 N N . ARG A 1 119 ? 8.643 7.088 -18.325 1.00 86.88 119 ARG A N 1
ATOM 805 C CA . ARG A 1 119 ? 9.001 5.693 -18.064 1.00 86.88 119 ARG A CA 1
ATOM 806 C C . ARG A 1 119 ? 7.905 4.990 -17.275 1.00 86.88 119 ARG A C 1
ATOM 808 O O . ARG A 1 119 ? 7.342 5.606 -16.373 1.00 86.88 119 ARG A O 1
ATOM 815 N N . PRO A 1 120 ? 7.596 3.720 -17.586 1.00 90.56 120 PRO A N 1
ATOM 816 C CA . PRO A 1 120 ? 6.652 2.957 -16.790 1.00 90.56 120 PRO A CA 1
ATOM 817 C C . PRO A 1 120 ? 7.267 2.664 -15.421 1.00 90.56 120 PRO A C 1
ATOM 819 O O . PRO A 1 120 ? 8.394 2.185 -15.334 1.00 90.56 120 PRO A O 1
ATOM 822 N N . VAL A 1 121 ? 6.523 2.936 -14.360 1.00 94.81 121 VAL A N 1
ATOM 823 C CA . VAL A 1 121 ? 6.851 2.553 -12.988 1.00 94.81 121 VAL A CA 1
ATOM 824 C C . VAL A 1 121 ? 5.645 1.866 -12.361 1.00 94.81 121 VAL A C 1
ATOM 826 O O . VAL A 1 121 ? 4.488 2.193 -12.634 1.00 94.81 121 VAL A O 1
ATOM 829 N N . GLU A 1 122 ? 5.919 0.889 -11.512 1.00 96.81 122 GLU A N 1
ATOM 830 C CA . GLU A 1 122 ? 4.925 0.027 -10.897 1.00 96.81 122 GLU A CA 1
ATOM 831 C C . GLU A 1 122 ? 4.922 0.217 -9.385 1.00 96.81 122 GLU A C 1
ATOM 833 O O . GLU A 1 122 ? 5.947 0.067 -8.720 1.00 96.81 122 GLU A O 1
ATOM 838 N N . LEU A 1 123 ? 3.756 0.504 -8.817 1.00 98.12 123 LEU A N 1
ATOM 839 C CA . LEU A 1 123 ? 3.575 0.462 -7.375 1.00 98.12 123 LEU A CA 1
ATOM 840 C C . LEU A 1 123 ? 3.274 -0.978 -6.972 1.00 98.12 123 LEU A C 1
ATOM 842 O O . LEU A 1 123 ? 2.369 -1.610 -7.527 1.00 98.12 123 LEU A O 1
ATOM 846 N N . GLN A 1 124 ? 3.988 -1.476 -5.969 1.00 97.50 124 GLN A N 1
ATOM 847 C CA . GLN A 1 124 ? 3.817 -2.817 -5.429 1.00 97.50 124 GLN A CA 1
ATOM 848 C C . GLN A 1 124 ? 3.447 -2.776 -3.944 1.00 97.50 124 GLN A C 1
ATOM 850 O O . GLN A 1 124 ? 3.891 -1.900 -3.201 1.00 97.50 124 GLN A O 1
ATOM 855 N N . VAL A 1 125 ? 2.640 -3.745 -3.514 1.00 97.62 125 VAL A N 1
ATOM 856 C CA . VAL A 1 125 ? 2.253 -3.980 -2.118 1.00 97.62 125 VAL A CA 1
ATOM 857 C C . VAL A 1 125 ? 2.753 -5.348 -1.662 1.00 97.62 125 VAL A C 1
ATOM 859 O O . VAL A 1 125 ? 2.733 -6.309 -2.434 1.00 97.62 125 VAL A O 1
ATOM 862 N N . TYR A 1 126 ? 3.181 -5.456 -0.408 1.00 93.31 126 TYR A N 1
ATOM 863 C CA . TYR A 1 126 ? 3.563 -6.732 0.187 1.00 93.31 126 TYR A CA 1
ATOM 864 C C . TYR A 1 126 ? 2.341 -7.460 0.764 1.00 93.31 126 TYR A C 1
ATOM 866 O O . TYR A 1 126 ? 1.715 -6.994 1.716 1.00 93.31 126 TYR A O 1
ATOM 874 N N . SER A 1 127 ? 2.003 -8.618 0.192 1.00 88.25 127 SER A N 1
ATOM 875 C CA . SER A 1 127 ? 0.894 -9.484 0.617 1.00 88.25 127 SER A CA 1
ATOM 876 C C . SER A 1 127 ? 1.243 -10.955 0.355 1.00 88.25 127 SER A C 1
ATOM 878 O O . SER A 1 127 ? 0.844 -11.541 -0.658 1.00 88.25 127 SER A O 1
ATOM 880 N N . GLY A 1 128 ? 2.064 -11.523 1.249 1.00 84.88 128 GLY A N 1
ATOM 881 C CA . GLY A 1 128 ? 2.686 -12.844 1.060 1.00 84.88 128 GLY A CA 1
ATOM 882 C C . GLY A 1 128 ? 3.727 -12.869 -0.068 1.00 84.88 128 GLY A C 1
ATOM 883 O O . GLY A 1 128 ? 4.037 -13.926 -0.600 1.00 84.88 128 GLY A O 1
ATOM 884 N N . GLY A 1 129 ? 4.205 -11.691 -0.473 1.00 89.50 129 GLY A N 1
ATOM 885 C CA . GLY A 1 129 ? 5.003 -11.454 -1.673 1.00 89.50 129 GLY A CA 1
ATOM 886 C C . GLY A 1 129 ? 4.678 -10.083 -2.266 1.00 89.50 129 GLY A C 1
ATOM 887 O O . GLY A 1 129 ? 3.614 -9.520 -1.995 1.00 89.50 129 GLY A O 1
ATOM 888 N N . TRP A 1 130 ? 5.600 -9.529 -3.049 1.00 93.94 130 TRP A N 1
ATOM 889 C CA . TRP A 1 130 ? 5.395 -8.247 -3.716 1.00 93.94 130 TRP A CA 1
ATOM 890 C C . TRP A 1 130 ? 4.468 -8.405 -4.919 1.00 93.94 130 TRP A C 1
ATOM 892 O O . TRP A 1 130 ? 4.715 -9.220 -5.804 1.00 93.94 130 TRP A O 1
ATOM 902 N N . LYS A 1 131 ? 3.376 -7.638 -4.934 1.00 94.56 131 LYS A N 1
ATOM 903 C CA . LYS A 1 131 ? 2.349 -7.682 -5.979 1.00 94.56 131 LYS A CA 1
ATOM 904 C C . LYS A 1 131 ? 2.092 -6.286 -6.509 1.00 94.56 131 LYS A C 1
ATOM 906 O O . LYS A 1 131 ? 1.906 -5.355 -5.728 1.00 94.56 131 LYS A O 1
ATOM 911 N N . ARG A 1 132 ? 2.040 -6.144 -7.830 1.00 96.62 132 ARG A N 1
ATOM 912 C CA . ARG A 1 132 ? 1.703 -4.880 -8.487 1.00 96.62 132 ARG A CA 1
ATOM 913 C C . ARG A 1 132 ? 0.255 -4.484 -8.195 1.00 96.62 132 ARG A C 1
ATOM 915 O O . ARG A 1 132 ? -0.654 -5.281 -8.400 1.00 96.62 132 ARG A O 1
ATOM 922 N N . VAL A 1 133 ? 0.058 -3.241 -7.765 1.00 96.75 133 VAL A N 1
ATOM 923 C CA . VAL A 1 133 ? -1.263 -2.634 -7.505 1.00 96.75 133 VAL A CA 1
ATOM 924 C C . VAL A 1 133 ? -1.576 -1.468 -8.435 1.00 96.75 133 VAL A C 1
ATOM 926 O O . VAL A 1 133 ? -2.733 -1.085 -8.572 1.00 96.75 133 VAL A O 1
ATOM 929 N N . CYS A 1 134 ? -0.559 -0.894 -9.076 1.00 95.50 134 CYS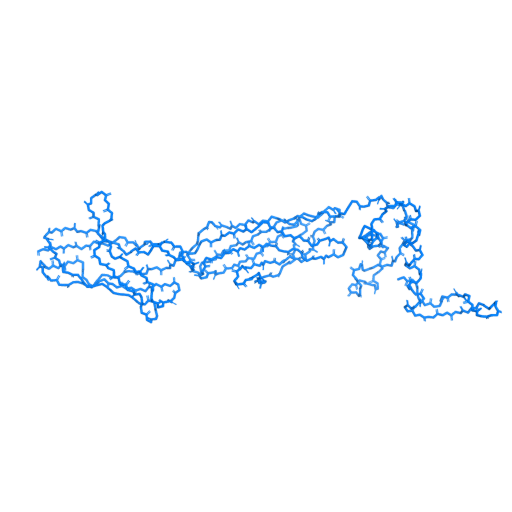 A N 1
ATOM 930 C CA . CYS A 1 134 ? -0.714 0.194 -10.030 1.00 95.50 134 CYS A CA 1
ATOM 931 C C . CYS A 1 134 ? 0.481 0.212 -10.990 1.00 95.50 134 CYS A C 1
ATOM 933 O O . CYS A 1 134 ? 1.589 -0.149 -10.595 1.00 95.50 134 CYS A O 1
ATOM 935 N N . SER A 1 135 ? 0.263 0.643 -12.230 1.00 95.50 135 SER A N 1
ATOM 936 C CA . SER A 1 135 ? 1.311 0.888 -13.224 1.00 95.50 135 SER A CA 1
ATOM 937 C C . SER A 1 135 ? 1.026 2.226 -13.886 1.00 95.50 135 SER A C 1
ATOM 939 O O . SER A 1 135 ? -0.075 2.429 -14.394 1.00 95.50 135 SER A O 1
ATOM 941 N N . VAL A 1 136 ? 1.994 3.135 -13.870 1.00 95.00 136 VAL A N 1
ATOM 942 C CA . VAL A 1 136 ? 1.849 4.504 -14.381 1.00 95.00 136 VAL A CA 1
ATOM 943 C C . VAL A 1 136 ? 3.108 4.926 -15.118 1.00 95.00 136 VAL A C 1
ATOM 945 O O . VAL A 1 136 ? 4.205 4.481 -14.796 1.00 95.00 136 VAL A O 1
ATOM 948 N N . THR A 1 137 ? 2.954 5.795 -16.112 1.00 93.06 137 THR A N 1
ATOM 949 C CA . THR A 1 137 ? 4.100 6.412 -16.788 1.00 93.06 137 THR A CA 1
ATOM 950 C C . THR A 1 137 ? 4.477 7.684 -16.041 1.00 93.06 137 THR A C 1
ATOM 952 O O . THR A 1 137 ? 3.599 8.479 -15.705 1.00 93.06 137 THR A O 1
ATOM 955 N N . THR A 1 138 ? 5.765 7.876 -15.758 1.00 92.62 138 THR A N 1
ATOM 956 C CA . THR A 1 138 ? 6.259 9.106 -15.132 1.00 92.62 138 THR A CA 1
ATOM 95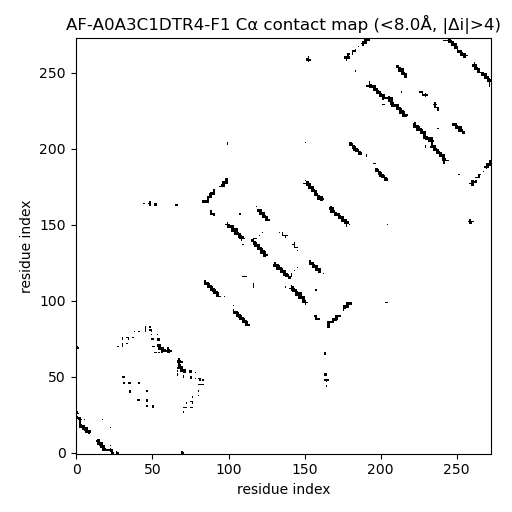7 C C . THR A 1 138 ? 5.976 10.316 -16.015 1.00 92.62 138 THR A C 1
ATOM 959 O O . THR A 1 138 ? 5.981 10.215 -17.240 1.00 92.62 138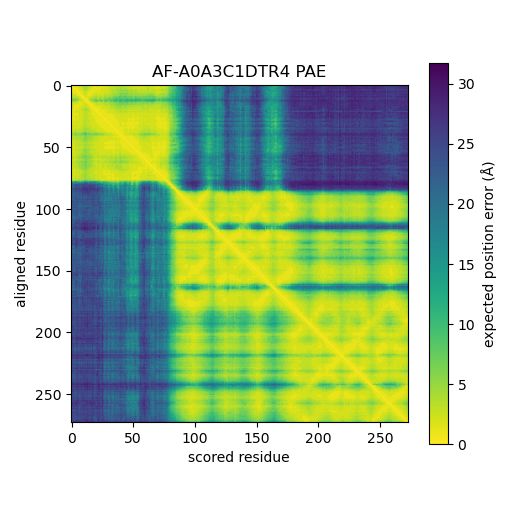 THR A O 1
ATOM 962 N N . SER A 1 139 ? 5.793 11.477 -15.394 1.00 89.81 139 SER A N 1
ATOM 963 C CA . SER A 1 139 ? 5.857 12.769 -16.075 1.00 89.81 139 SER A CA 1
ATOM 964 C C . SER A 1 139 ? 7.259 13.022 -16.633 1.00 89.81 139 SER A C 1
ATOM 966 O O . SER A 1 139 ? 8.205 12.352 -16.215 1.00 89.81 139 SER A O 1
ATOM 968 N N . ALA A 1 140 ? 7.393 14.046 -17.489 1.00 84.62 140 ALA A N 1
ATOM 969 C CA . ALA A 1 140 ? 8.663 14.514 -18.064 1.00 84.62 140 ALA A CA 1
ATOM 970 C C . ALA A 1 140 ? 9.781 14.751 -17.023 1.00 84.62 140 ALA A C 1
ATOM 972 O O . ALA A 1 140 ? 10.963 14.677 -17.358 1.00 84.62 140 ALA A O 1
ATOM 973 N N . THR A 1 141 ? 9.405 15.029 -15.768 1.00 85.12 141 THR A N 1
ATOM 974 C CA . THR A 1 141 ? 10.305 15.274 -14.628 1.00 85.12 141 THR A CA 1
ATOM 975 C C . THR A 1 141 ? 10.473 14.058 -13.707 1.00 85.12 141 THR A C 1
ATOM 977 O O . THR A 1 141 ? 10.957 14.198 -12.585 1.00 85.12 141 THR A O 1
ATOM 980 N N . GLY A 1 142 ? 10.029 12.872 -14.13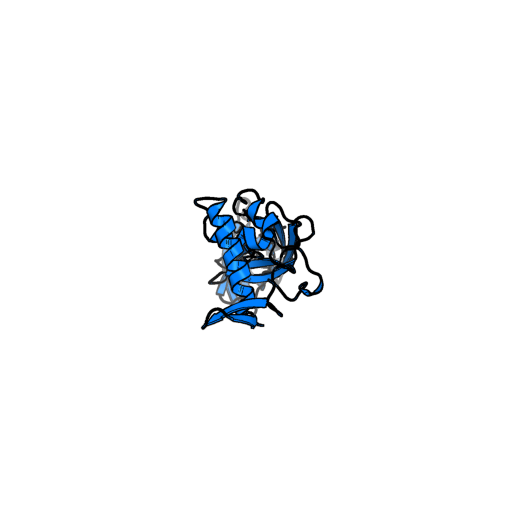7 1.00 89.50 142 GLY A N 1
ATOM 981 C CA . GLY A 1 142 ? 10.237 11.604 -13.428 1.00 89.50 142 GLY A CA 1
ATOM 982 C C . GLY A 1 142 ? 9.248 11.319 -12.321 1.00 89.50 142 GLY A C 1
ATOM 983 O O . GLY A 1 142 ? 9.366 10.300 -11.643 1.00 89.50 142 GLY A O 1
ATOM 984 N N . THR A 1 143 ? 8.254 12.178 -12.128 1.00 94.12 143 THR A N 1
ATOM 985 C CA . THR A 1 143 ? 7.286 12.005 -11.048 1.00 94.12 143 THR A CA 1
ATOM 986 C C . THR A 1 143 ? 6.122 11.125 -11.476 1.00 94.12 143 THR A C 1
ATOM 988 O O . THR A 1 143 ? 5.616 11.233 -12.591 1.00 94.12 143 THR A O 1
ATOM 991 N N . ALA A 1 144 ? 5.673 10.254 -10.578 1.00 96.00 144 ALA A N 1
ATOM 992 C CA . ALA A 1 144 ? 4.453 9.478 -10.760 1.00 96.00 144 ALA A CA 1
ATOM 993 C C . ALA A 1 144 ? 3.733 9.285 -9.425 1.00 96.00 144 ALA A C 1
ATOM 995 O O . ALA A 1 144 ? 4.339 9.383 -8.354 1.00 96.00 144 ALA A O 1
ATOM 996 N N . SER A 1 145 ? 2.433 9.008 -9.475 1.00 97.44 145 SER A N 1
ATOM 997 C CA . SER A 1 145 ? 1.639 8.735 -8.282 1.00 97.44 145 SER A CA 1
ATOM 998 C C . SER A 1 145 ? 0.503 7.758 -8.561 1.00 97.44 145 SER A C 1
ATOM 1000 O O . SER A 1 145 ? 0.002 7.662 -9.678 1.00 97.44 145 SER A O 1
ATOM 1002 N N . CYS A 1 146 ? 0.098 7.032 -7.520 1.00 97.50 146 CYS A N 1
ATOM 1003 C CA . CYS A 1 146 ? -1.100 6.205 -7.513 1.00 97.50 146 CYS A CA 1
ATOM 1004 C C . CYS A 1 146 ? -1.841 6.381 -6.189 1.00 97.50 146 CYS A C 1
ATOM 1006 O O . CYS A 1 146 ? -1.232 6.421 -5.116 1.00 97.50 146 CYS A O 1
ATOM 1008 N N . VAL A 1 147 ? -3.168 6.450 -6.266 1.00 98.25 147 VAL A N 1
ATOM 1009 C CA . VAL A 1 147 ? -4.047 6.469 -5.092 1.00 98.25 147 VAL A CA 1
ATOM 1010 C C . VAL A 1 147 ? -4.481 5.041 -4.778 1.00 98.25 147 VAL A C 1
ATOM 1012 O O . VAL A 1 147 ? -4.811 4.275 -5.680 1.00 98.25 147 VAL A O 1
ATOM 1015 N N . GLN A 1 148 ? -4.447 4.666 -3.503 1.00 97.94 148 GLN A N 1
ATOM 1016 C CA . GLN A 1 148 ? -4.839 3.353 -2.991 1.00 97.94 148 GLN A CA 1
ATOM 1017 C C . GLN A 1 148 ? -5.824 3.506 -1.826 1.00 97.94 148 GLN A C 1
ATOM 1019 O O . GLN A 1 148 ? -5.828 4.529 -1.146 1.00 97.94 148 GLN A O 1
ATOM 1024 N N . TYR A 1 149 ? -6.626 2.471 -1.564 1.00 97.19 149 TYR A N 1
ATOM 1025 C CA . TYR A 1 149 ? -7.635 2.459 -0.491 1.00 97.19 149 TYR A CA 1
ATOM 1026 C C . TYR A 1 149 ? -7.463 1.230 0.417 1.00 97.19 149 TYR A C 1
ATOM 1028 O O . TYR A 1 149 ? -8.329 0.347 0.455 1.00 97.19 149 TYR A O 1
ATOM 1036 N N . PRO A 1 150 ? -6.321 1.093 1.113 1.00 96.88 150 PRO A N 1
ATOM 1037 C CA . PRO A 1 150 ? -6.018 -0.130 1.836 1.00 96.88 150 PRO A CA 1
ATOM 1038 C C . PRO A 1 150 ? -6.933 -0.324 3.045 1.00 96.88 150 PRO A C 1
ATOM 1040 O O . PRO A 1 150 ? -7.224 0.596 3.811 1.00 96.88 150 PRO A O 1
ATOM 1043 N N . LYS A 1 151 ? -7.361 -1.572 3.239 1.00 96.12 151 LYS A N 1
ATOM 1044 C CA . LYS A 1 151 ? -8.135 -2.004 4.413 1.00 96.12 151 LYS A CA 1
ATOM 1045 C C . LYS A 1 151 ? -7.243 -2.517 5.550 1.00 96.12 151 LYS A C 1
ATOM 1047 O O . LYS A 1 151 ? -7.678 -2.547 6.700 1.00 96.12 151 LYS A O 1
ATOM 1052 N N . TYR A 1 152 ? -6.000 -2.874 5.229 1.00 96.25 152 TYR A N 1
ATOM 1053 C CA . TYR A 1 152 ? -5.028 -3.471 6.141 1.00 96.25 152 TYR A CA 1
ATOM 1054 C C . TYR A 1 152 ? -3.669 -2.783 6.021 1.00 96.25 152 TYR A C 1
ATOM 1056 O O . TYR A 1 152 ? -3.322 -2.268 4.955 1.00 96.25 152 TYR A O 1
ATOM 1064 N N . SER A 1 153 ? -2.915 -2.782 7.118 1.00 97.12 153 SER A N 1
ATOM 1065 C CA . SER A 1 153 ? -1.529 -2.331 7.169 1.00 97.12 153 SER A CA 1
ATOM 1066 C C . SER A 1 153 ? -0.694 -3.145 6.186 1.00 97.12 153 SER A C 1
ATOM 1068 O O . SER A 1 153 ? -0.787 -4.371 6.160 1.00 97.12 153 SER A O 1
ATOM 1070 N N . ALA A 1 154 ? 0.120 -2.471 5.380 1.00 96.00 154 ALA A N 1
ATOM 1071 C CA . ALA A 1 154 ? 0.966 -3.125 4.388 1.00 96.00 154 ALA A CA 1
ATOM 1072 C C . ALA A 1 154 ? 2.216 -2.293 4.087 1.00 96.00 154 ALA A C 1
ATOM 1074 O O . ALA A 1 154 ? 2.240 -1.076 4.301 1.00 96.00 154 ALA A O 1
ATOM 1075 N N . ALA A 1 155 ? 3.250 -2.961 3.577 1.00 96.44 155 ALA A N 1
ATOM 1076 C CA . ALA A 1 155 ? 4.421 -2.308 3.009 1.00 96.44 155 ALA A CA 1
ATOM 1077 C C . ALA A 1 155 ? 4.218 -2.063 1.511 1.00 96.44 155 ALA A C 1
ATOM 1079 O O . ALA A 1 155 ? 3.672 -2.913 0.808 1.00 96.44 155 ALA A O 1
ATOM 1080 N N . TYR A 1 156 ? 4.681 -0.909 1.040 1.00 97.62 156 TYR A N 1
ATOM 1081 C CA . TYR A 1 156 ? 4.646 -0.509 -0.363 1.00 97.62 156 TYR A CA 1
ATOM 1082 C C . TYR A 1 156 ? 6.050 -0.190 -0.859 1.00 97.62 156 TYR A C 1
ATOM 1084 O O . TYR A 1 156 ? 6.872 0.304 -0.086 1.00 97.62 156 TYR A O 1
ATOM 1092 N N . MET A 1 157 ? 6.304 -0.429 -2.142 1.00 97.19 157 MET A N 1
ATOM 1093 C CA . MET A 1 157 ? 7.506 0.023 -2.845 1.00 97.19 157 MET A CA 1
ATOM 1094 C C . MET A 1 157 ? 7.179 0.363 -4.296 1.00 97.19 157 MET A C 1
ATOM 1096 O O . MET A 1 157 ? 6.239 -0.190 -4.866 1.00 97.19 157 MET A O 1
ATOM 1100 N N . TRP A 1 158 ? 7.965 1.252 -4.892 1.00 96.69 158 TRP A N 1
ATOM 1101 C CA . TRP A 1 158 ? 7.962 1.461 -6.332 1.00 96.69 158 TRP A CA 1
ATOM 1102 C C . TRP A 1 158 ? 9.024 0.599 -6.998 1.00 96.69 158 TRP A C 1
ATOM 1104 O O . TRP A 1 158 ? 10.124 0.424 -6.475 1.00 96.69 158 TRP A O 1
ATOM 1114 N N . TYR A 1 159 ? 8.681 0.094 -8.171 1.00 92.69 159 TYR A N 1
ATOM 1115 C CA . TYR A 1 159 ? 9.530 -0.704 -9.029 1.00 92.69 159 TYR A CA 1
ATOM 1116 C C . TYR A 1 159 ? 9.587 -0.062 -10.411 1.00 92.69 159 TYR A C 1
ATOM 1118 O O . TYR A 1 159 ? 8.563 0.226 -11.023 1.00 92.69 159 TYR A O 1
ATOM 1126 N N . PHE A 1 160 ? 10.794 0.154 -10.907 1.00 90.69 160 PHE A N 1
ATOM 1127 C CA . PHE A 1 160 ? 11.046 0.492 -12.294 1.00 90.69 160 PHE A CA 1
ATOM 1128 C C . PHE A 1 160 ? 11.523 -0.773 -13.014 1.00 90.69 160 PHE A C 1
ATOM 1130 O O . PHE A 1 160 ? 12.615 -1.267 -12.701 1.00 90.69 160 PHE A O 1
ATOM 1137 N N . PRO A 1 161 ? 10.729 -1.324 -13.949 1.00 83.69 161 PRO A N 1
ATOM 1138 C CA . PRO A 1 161 ? 11.178 -2.425 -14.782 1.00 83.69 161 PRO A CA 1
ATOM 1139 C C . PRO A 1 161 ? 12.323 -1.978 -15.686 1.00 83.69 161 PRO A C 1
ATOM 1141 O O . PRO A 1 161 ? 12.382 -0.830 -16.120 1.00 83.69 161 PRO A O 1
ATOM 1144 N N . ALA A 1 162 ? 13.225 -2.910 -15.994 1.00 71.00 162 ALA A N 1
ATOM 1145 C CA . ALA A 1 162 ? 14.315 -2.650 -16.923 1.00 71.00 162 ALA A CA 1
ATOM 1146 C C . ALA A 1 162 ? 13.751 -2.126 -18.252 1.00 71.00 162 ALA A C 1
ATOM 1148 O O . ALA A 1 162 ? 12.882 -2.758 -18.858 1.00 71.00 162 ALA A O 1
ATOM 1149 N N . PHE A 1 163 ? 14.254 -0.985 -18.715 1.00 68.31 163 PHE A N 1
ATOM 1150 C CA . PHE A 1 163 ? 13.723 -0.311 -19.894 1.00 68.31 163 PHE A CA 1
ATOM 1151 C C . PHE A 1 163 ? 14.869 0.203 -20.758 1.00 68.31 163 PHE A C 1
ATOM 1153 O O . PHE A 1 163 ? 15.721 0.942 -20.283 1.00 68.31 163 PHE A O 1
ATOM 1160 N N . MET A 1 164 ? 14.916 -0.187 -22.033 1.00 63.88 164 MET A N 1
ATOM 1161 C CA . MET A 1 164 ?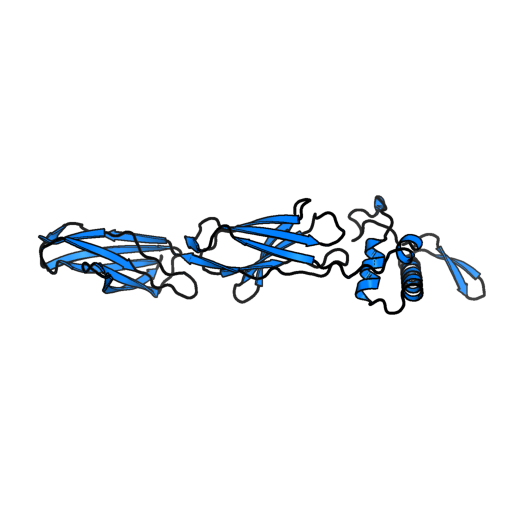 15.893 0.340 -23.002 1.00 63.88 164 MET A CA 1
ATOM 1162 C C . MET A 1 164 ? 17.362 0.332 -22.520 1.00 63.88 164 MET A C 1
ATOM 1164 O O . MET A 1 164 ? 18.070 1.327 -22.632 1.00 63.88 164 MET A O 1
ATOM 1168 N N . GLY A 1 165 ? 17.836 -0.785 -21.953 1.00 60.59 165 GLY A N 1
ATOM 1169 C CA . GLY A 1 165 ? 19.219 -0.892 -21.458 1.00 60.59 165 GLY A CA 1
ATOM 1170 C C . GLY A 1 165 ? 19.481 -0.193 -20.116 1.00 60.59 165 GLY A C 1
ATOM 1171 O O . GLY A 1 165 ? 20.615 -0.216 -19.642 1.00 60.59 165 GLY A O 1
ATOM 1172 N N . GLN A 1 166 ? 18.449 0.380 -19.491 1.00 69.06 166 GLN A N 1
ATOM 1173 C CA . GLN A 1 166 ? 18.469 0.874 -18.115 1.00 69.06 166 GLN A CA 1
ATOM 1174 C C . GLN A 1 166 ? 18.196 -0.300 -17.167 1.00 69.06 166 GLN A C 1
ATOM 1176 O O . GLN A 1 166 ? 17.294 -1.112 -17.406 1.00 69.06 166 GLN A O 1
ATOM 1181 N N . ALA A 1 167 ? 19.001 -0.410 -16.110 1.00 70.31 167 ALA A N 1
ATOM 1182 C CA . ALA A 1 167 ? 18.829 -1.445 -15.100 1.00 70.31 167 ALA A CA 1
ATOM 1183 C C . ALA A 1 167 ? 17.507 -1.241 -14.337 1.00 70.31 167 ALA A C 1
ATOM 1185 O O . ALA A 1 167 ? 17.095 -0.095 -14.133 1.00 70.31 167 ALA A O 1
ATOM 1186 N N . PRO A 1 168 ? 16.845 -2.327 -13.899 1.00 82.19 168 PRO A N 1
ATOM 1187 C CA . PRO A 1 168 ? 15.683 -2.195 -13.037 1.00 82.19 168 PRO A CA 1
ATOM 1188 C C . PRO A 1 168 ? 16.087 -1.535 -11.717 1.00 82.19 168 PRO A C 1
ATOM 1190 O O . PRO A 1 168 ? 17.220 -1.688 -11.253 1.00 82.19 168 PRO A O 1
ATOM 1193 N N . ALA A 1 169 ? 15.149 -0.830 -11.097 1.00 85.81 169 ALA A N 1
ATOM 1194 C CA . ALA A 1 169 ? 15.380 -0.172 -9.821 1.00 85.81 169 ALA A CA 1
ATOM 1195 C C . ALA A 1 169 ? 14.180 -0.317 -8.888 1.00 85.81 169 ALA A C 1
ATOM 1197 O O . ALA A 1 169 ? 13.033 -0.424 -9.322 1.00 85.81 169 ALA A O 1
ATOM 1198 N N . TRP A 1 170 ? 14.456 -0.295 -7.589 1.00 87.88 170 TRP A N 1
ATOM 1199 C CA . TRP A 1 170 ? 13.453 -0.372 -6.535 1.00 87.88 170 TRP A CA 1
ATOM 1200 C C . TRP A 1 170 ? 13.616 0.815 -5.601 1.00 87.88 170 TRP A C 1
ATOM 1202 O O . TRP A 1 170 ? 14.737 1.188 -5.249 1.00 87.88 170 TRP A O 1
ATOM 1212 N N . SER A 1 171 ? 12.502 1.387 -5.161 1.00 93.19 171 SER A N 1
ATOM 1213 C CA . SER A 1 171 ? 12.535 2.279 -4.010 1.00 93.19 171 SER A CA 1
ATOM 1214 C C . SER A 1 171 ? 12.762 1.467 -2.735 1.00 93.19 171 SER A C 1
ATOM 1216 O O . SER A 1 171 ? 12.391 0.295 -2.648 1.00 93.19 171 SER A O 1
ATOM 1218 N N . ALA A 1 172 ? 13.248 2.116 -1.677 1.00 87.75 172 ALA A N 1
ATOM 1219 C CA . ALA A 1 172 ? 13.077 1.557 -0.340 1.00 87.75 172 ALA A CA 1
ATOM 1220 C C . ALA A 1 172 ? 11.578 1.357 -0.052 1.00 87.75 172 ALA A C 1
ATOM 1222 O O . ALA A 1 172 ? 10.749 2.189 -0.441 1.00 87.75 172 ALA A O 1
ATOM 1223 N N . TYR A 1 173 ? 11.225 0.278 0.646 1.00 92.69 173 TYR A N 1
ATOM 1224 C CA . TYR A 1 173 ? 9.837 0.066 1.033 1.00 92.69 173 TYR A CA 1
ATOM 1225 C C . TYR A 1 173 ? 9.438 0.967 2.207 1.00 92.69 173 TYR A C 1
ATOM 1227 O O . TYR A 1 173 ? 10.267 1.398 3.022 1.00 92.69 173 TYR A O 1
ATOM 1235 N N . ARG A 1 174 ? 8.142 1.264 2.310 1.00 93.94 174 ARG A N 1
ATOM 1236 C CA . ARG A 1 174 ? 7.549 1.986 3.442 1.00 93.94 174 ARG A CA 1
ATOM 1237 C C . ARG A 1 174 ? 6.283 1.284 3.905 1.00 93.94 174 ARG A C 1
ATOM 1239 O O . ARG A 1 174 ? 5.387 1.016 3.109 1.00 93.94 174 ARG A O 1
ATOM 1246 N N . THR A 1 175 ? 6.198 1.041 5.207 1.00 95.00 175 THR A N 1
ATOM 1247 C CA . THR A 1 175 ? 4.981 0.530 5.844 1.00 95.00 175 THR A CA 1
ATOM 1248 C C . THR A 1 175 ? 3.988 1.663 6.064 1.00 95.00 175 THR A C 1
ATOM 1250 O O . THR A 1 175 ? 4.363 2.757 6.500 1.00 95.00 175 THR A O 1
ATOM 1253 N N . VAL A 1 176 ? 2.720 1.385 5.773 1.00 97.50 176 VAL A N 1
ATOM 1254 C CA . VAL A 1 176 ? 1.582 2.236 6.118 1.00 97.50 176 VAL A CA 1
ATOM 1255 C C . VAL A 1 176 ? 0.722 1.494 7.122 1.00 97.50 176 VAL A C 1
ATOM 1257 O O . VAL A 1 176 ? 0.234 0.398 6.846 1.00 97.50 176 VAL A O 1
ATOM 1260 N N . ALA A 1 177 ? 0.543 2.096 8.293 1.00 97.81 177 ALA A N 1
ATOM 1261 C CA . ALA A 1 177 ? -0.339 1.565 9.318 1.00 97.81 177 ALA A CA 1
ATOM 1262 C C . ALA A 1 177 ? -1.800 1.891 8.974 1.00 97.81 177 ALA A C 1
ATOM 1264 O O . ALA A 1 177 ? -2.140 3.035 8.679 1.00 97.81 177 ALA A O 1
ATOM 1265 N N . VAL A 1 178 ? -2.692 0.908 9.041 1.00 98.12 178 VAL A N 1
ATOM 1266 C CA . VAL A 1 178 ? -4.122 1.126 8.796 1.00 98.12 178 VAL A CA 1
ATOM 1267 C C . VAL A 1 178 ? -4.900 0.871 10.074 1.00 98.12 178 VAL A C 1
ATOM 1269 O O . VAL A 1 178 ? -4.982 -0.261 10.553 1.00 98.12 178 VAL A O 1
ATOM 1272 N N . ARG A 1 179 ? -5.490 1.927 10.631 1.00 97.69 179 ARG A N 1
ATOM 1273 C CA . ARG A 1 179 ? -6.408 1.835 11.768 1.00 97.69 179 ARG A CA 1
ATOM 1274 C C . ARG A 1 179 ? -7.786 1.399 11.276 1.00 97.69 179 ARG A C 1
ATOM 1276 O O . ARG A 1 179 ? -8.266 1.946 10.281 1.00 97.69 179 ARG A O 1
ATOM 1283 N N . PRO A 1 180 ? -8.459 0.465 11.959 1.00 97.38 180 PRO A N 1
ATOM 1284 C CA . PRO A 1 180 ? -9.830 0.147 11.615 1.00 97.38 180 PRO A CA 1
ATOM 1285 C C . PRO A 1 180 ? -10.745 1.309 12.025 1.00 97.38 180 PRO A C 1
ATOM 1287 O O . PRO A 1 180 ? -10.452 2.055 12.966 1.00 97.38 180 PRO A O 1
ATOM 1290 N N . ALA A 1 181 ? -11.877 1.454 11.348 1.00 95.62 181 ALA A N 1
ATOM 1291 C CA . ALA A 1 181 ? -12.954 2.305 11.834 1.00 95.62 181 ALA A CA 1
ATOM 1292 C C . ALA A 1 181 ? -13.762 1.516 12.869 1.00 95.62 181 ALA A C 1
ATOM 1294 O O . ALA A 1 181 ? -14.247 0.424 12.578 1.00 95.62 181 ALA A O 1
ATOM 1295 N N . ILE A 1 182 ? -13.892 2.048 14.084 1.00 96.56 182 ILE A N 1
ATOM 1296 C CA . ILE A 1 182 ? -14.635 1.401 15.169 1.00 96.56 182 ILE A CA 1
ATOM 1297 C C . ILE A 1 182 ? -15.782 2.326 15.559 1.00 96.56 182 ILE A C 1
ATOM 1299 O O . ILE A 1 182 ? -15.556 3.396 16.129 1.00 96.56 182 ILE A O 1
ATOM 1303 N N . SER A 1 183 ? -17.016 1.922 15.264 1.00 95.50 183 SER A N 1
ATOM 1304 C CA . SER A 1 183 ? -18.187 2.596 15.818 1.00 95.50 183 SER A CA 1
ATOM 1305 C C . SER A 1 183 ? -18.407 2.131 17.252 1.00 95.50 183 SER A C 1
ATOM 1307 O O . SER A 1 183 ? -18.060 1.008 17.612 1.00 95.50 183 SER A O 1
ATOM 1309 N N . SER A 1 184 ? -18.968 2.994 18.090 1.00 94.94 184 SER A N 1
ATOM 1310 C CA . SER A 1 184 ? -19.375 2.656 19.453 1.00 94.94 184 SER A CA 1
ATOM 1311 C C . SER A 1 184 ? -20.695 3.341 19.729 1.00 94.94 184 SER A C 1
ATOM 1313 O O . SER A 1 184 ? -20.809 4.549 19.532 1.00 94.94 184 SER A O 1
ATOM 1315 N N . THR A 1 185 ? -21.683 2.587 20.183 1.00 94.62 185 THR A N 1
ATOM 1316 C CA . THR A 1 185 ? -23.018 3.039 20.566 1.00 94.62 185 THR A CA 1
ATOM 1317 C C . THR A 1 185 ? -23.304 2.566 21.980 1.00 94.62 185 THR A C 1
ATOM 1319 O O . THR A 1 185 ? -22.983 1.433 22.339 1.00 94.62 185 THR A O 1
ATOM 1322 N N . LEU A 1 186 ? -23.906 3.441 22.777 1.00 94.31 186 LEU A N 1
ATOM 1323 C CA . LEU A 1 186 ? -24.308 3.160 24.147 1.00 94.31 186 LEU A CA 1
ATOM 1324 C C . LEU A 1 186 ? -25.835 3.103 24.192 1.00 94.31 186 LEU A C 1
ATOM 1326 O O . LEU A 1 186 ? -26.474 4.067 23.782 1.00 94.31 186 LEU A O 1
ATOM 1330 N N . SER A 1 187 ? -26.411 2.005 24.688 1.00 94.50 187 SER A N 1
ATOM 1331 C CA . SER A 1 187 ? -27.867 1.817 24.685 1.00 94.50 187 SER A CA 1
ATOM 1332 C C . SER A 1 187 ? -28.610 2.863 25.520 1.00 94.50 187 SER A C 1
ATOM 1334 O O . SER A 1 187 ? -29.729 3.225 25.178 1.00 94.50 187 SER A O 1
ATOM 1336 N N . ARG A 1 188 ? -28.012 3.325 26.630 1.00 92.69 188 ARG A N 1
ATOM 1337 C CA . ARG A 1 188 ? -28.541 4.380 27.512 1.00 92.69 188 ARG A CA 1
ATOM 1338 C C . ARG A 1 188 ? -27.390 5.148 28.157 1.00 92.69 188 ARG A C 1
ATOM 1340 O O . ARG A 1 188 ? -26.473 4.531 28.684 1.00 92.69 188 ARG A O 1
ATOM 1347 N N . SER A 1 189 ? -27.439 6.477 28.144 1.00 92.38 189 SER A N 1
ATOM 1348 C CA . SER A 1 189 ? -26.426 7.330 28.790 1.00 92.38 189 SER A CA 1
ATOM 1349 C C . SER A 1 189 ? -26.691 7.580 30.276 1.00 92.38 189 SER A C 1
ATOM 1351 O O . SER A 1 189 ? -25.793 8.044 30.974 1.00 92.38 189 SER A O 1
ATOM 1353 N N . ARG A 1 190 ? -27.892 7.252 30.770 1.00 93.94 190 ARG A N 1
ATOM 1354 C CA . ARG A 1 190 ? -28.277 7.345 32.181 1.00 93.94 190 ARG A CA 1
ATOM 1355 C C . ARG A 1 190 ? -28.972 6.059 32.630 1.00 93.94 190 ARG A C 1
ATOM 1357 O O . ARG A 1 190 ? -29.853 5.575 31.921 1.00 93.94 190 ARG A O 1
ATOM 1364 N N . VAL A 1 191 ? -28.559 5.505 33.767 1.00 93.75 191 VAL A N 1
ATOM 1365 C CA . VAL A 1 191 ? -29.095 4.256 34.339 1.00 93.75 191 VAL A CA 1
ATOM 1366 C C . VAL A 1 191 ? -29.131 4.326 35.863 1.00 93.75 191 VAL A C 1
ATOM 1368 O O . VAL A 1 191 ? -28.370 5.090 36.451 1.00 93.75 191 VAL A O 1
ATOM 1371 N N . PHE A 1 192 ? -29.973 3.518 36.500 1.00 94.12 192 PHE A N 1
ATOM 1372 C CA . PHE A 1 192 ? -29.924 3.346 37.952 1.00 94.12 192 PHE A CA 1
ATOM 1373 C C . PHE A 1 192 ? -28.767 2.433 38.375 1.00 94.12 192 PHE A C 1
ATOM 1375 O O . PHE A 1 192 ? -28.284 1.612 37.585 1.00 94.12 192 PHE A O 1
ATOM 1382 N N . VAL A 1 193 ? -28.326 2.540 39.630 1.00 93.19 193 VAL A N 1
ATOM 1383 C CA . VAL A 1 193 ? -27.383 1.571 40.220 1.00 93.19 193 VAL A CA 1
ATOM 1384 C C . VAL A 1 193 ? -27.912 0.138 40.044 1.00 93.19 193 VAL A C 1
ATOM 1386 O O . VAL A 1 193 ? -29.090 -0.139 40.243 1.00 93.19 193 VAL A O 1
ATOM 1389 N N . GLY A 1 194 ? -27.042 -0.778 39.614 1.00 90.25 194 GLY A N 1
ATOM 1390 C CA . GLY A 1 194 ? -27.376 -2.176 39.322 1.00 90.25 194 GLY A CA 1
ATOM 1391 C C . GLY A 1 194 ? -28.016 -2.411 37.947 1.00 90.25 194 GLY A C 1
ATOM 1392 O O . GLY A 1 194 ? -27.926 -3.520 37.414 1.00 90.25 194 GLY A O 1
ATOM 1393 N N . GLN A 1 195 ? -28.585 -1.383 37.308 1.00 93.12 195 GLN A N 1
ATOM 1394 C CA . GLN A 1 195 ? -29.191 -1.519 35.985 1.00 93.12 195 GLN A CA 1
ATOM 1395 C C . GLN A 1 195 ? -28.119 -1.767 34.913 1.00 93.12 195 GLN A C 1
ATOM 1397 O O . GLN A 1 195 ? -27.052 -1.143 34.889 1.00 93.12 195 GLN A O 1
ATOM 1402 N N . ARG A 1 196 ? -28.408 -2.703 34.001 1.00 93.69 196 ARG A N 1
ATOM 1403 C CA . ARG A 1 196 ? -27.497 -3.077 32.915 1.00 93.69 196 ARG A CA 1
ATOM 1404 C C . ARG A 1 196 ? -27.622 -2.143 31.719 1.00 93.69 196 ARG A C 1
ATOM 1406 O O . ARG A 1 196 ? -28.715 -1.751 31.313 1.00 93.69 196 ARG A O 1
ATOM 1413 N N . VAL A 1 197 ? -26.481 -1.866 31.105 1.00 94.62 197 VAL A N 1
ATOM 1414 C CA . VAL A 1 197 ? -26.357 -1.109 29.864 1.00 94.62 197 VAL A CA 1
ATOM 1415 C C . VAL A 1 197 ? -25.501 -1.883 28.868 1.00 94.62 197 VAL A C 1
ATOM 1417 O O . VAL A 1 197 ? -24.584 -2.618 29.253 1.00 94.62 197 VAL A O 1
ATOM 1420 N N . THR A 1 198 ? -25.808 -1.724 27.583 1.00 95.38 198 THR A N 1
ATOM 1421 C CA . THR A 1 198 ? -25.079 -2.376 26.498 1.00 95.38 198 THR A CA 1
ATOM 1422 C C . THR A 1 198 ? -24.294 -1.338 25.705 1.00 95.38 198 THR A C 1
ATOM 1424 O O . THR A 1 198 ? -24.860 -0.382 25.175 1.00 95.38 198 THR A O 1
ATOM 1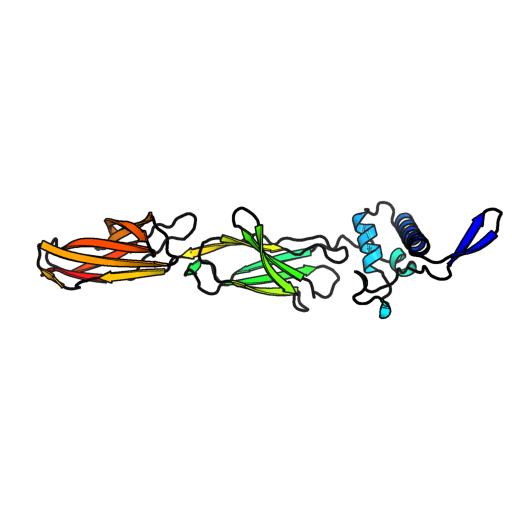427 N N . TRP A 1 199 ? -22.984 -1.547 25.605 1.00 94.94 199 TRP A N 1
ATOM 1428 C CA . TRP A 1 199 ? -22.151 -0.950 24.566 1.00 94.94 199 TRP A CA 1
ATOM 1429 C C . TRP A 1 199 ? -22.082 -1.900 23.385 1.00 94.94 199 TRP A C 1
ATOM 1431 O O . TRP A 1 199 ? -21.943 -3.105 23.568 1.00 94.94 199 TRP A O 1
ATOM 1441 N N . GLY A 1 200 ? -22.106 -1.373 22.175 1.00 95.31 200 GLY A N 1
ATOM 1442 C CA . GLY A 1 200 ? -21.890 -2.176 20.982 1.00 95.31 200 GLY A CA 1
ATOM 1443 C C . GLY A 1 200 ? -21.397 -1.340 19.825 1.00 95.31 200 GLY A C 1
ATOM 1444 O O . GLY A 1 200 ? -21.243 -0.127 19.945 1.00 95.31 200 GLY A O 1
ATOM 1445 N N . GLY A 1 201 ? -21.129 -1.995 18.710 1.00 96.88 201 GLY A N 1
ATOM 1446 C CA . GLY A 1 201 ? -20.708 -1.322 17.497 1.00 96.88 201 GLY A CA 1
ATOM 1447 C C . GLY A 1 201 ? -20.173 -2.299 16.471 1.00 96.88 201 GLY A C 1
ATOM 1448 O O . GLY A 1 201 ? -20.371 -3.512 16.573 1.00 96.88 201 GLY A O 1
ATOM 1449 N N . VAL A 1 202 ? -19.490 -1.743 15.479 1.00 96.94 202 VAL A N 1
ATOM 1450 C CA . VAL A 1 202 ? -18.920 -2.465 14.345 1.00 96.94 202 VAL A CA 1
ATOM 1451 C C . VAL A 1 202 ? -17.475 -2.024 14.146 1.00 96.94 202 VAL A C 1
ATOM 1453 O O . VAL A 1 202 ? -17.162 -0.835 14.229 1.00 96.94 202 VAL A O 1
ATOM 1456 N N . VAL A 1 203 ? -16.601 -2.989 13.868 1.00 97.06 203 VAL A N 1
ATOM 1457 C CA . VAL A 1 203 ? -15.222 -2.764 13.423 1.00 97.06 203 VAL A CA 1
ATOM 1458 C C . VAL A 1 203 ? -15.141 -2.969 11.914 1.00 97.06 203 VAL A C 1
ATOM 1460 O O . VAL A 1 203 ? -15.466 -4.048 11.425 1.00 97.06 203 VAL A O 1
ATOM 1463 N N . THR A 1 204 ? -14.674 -1.957 11.183 1.00 94.75 204 THR A N 1
ATOM 1464 C CA . THR A 1 204 ? -14.437 -1.998 9.732 1.00 94.75 204 THR A CA 1
ATOM 1465 C C . THR A 1 204 ? -12.931 -1.913 9.447 1.00 94.75 204 THR A C 1
ATOM 1467 O O . THR A 1 204 ? -12.288 -0.989 9.950 1.00 94.75 204 THR A O 1
ATOM 1470 N N . PRO A 1 205 ? -12.345 -2.821 8.642 1.00 95.75 205 PRO A N 1
ATOM 1471 C CA . PRO A 1 205 ? -12.997 -3.898 7.885 1.00 95.75 205 PRO A CA 1
ATOM 1472 C C . PRO A 1 205 ? -13.538 -5.024 8.783 1.00 95.75 205 PRO A C 1
ATOM 1474 O O . PRO A 1 205 ? -12.937 -5.357 9.804 1.00 95.75 205 PRO A O 1
ATOM 1477 N N . HIS A 1 206 ? -14.671 -5.616 8.385 1.00 95.44 206 HIS A N 1
ATOM 1478 C CA . HIS A 1 206 ? -15.336 -6.674 9.149 1.00 95.44 206 HIS A CA 1
ATOM 1479 C C . HIS A 1 206 ? -14.440 -7.911 9.263 1.00 95.44 206 HIS A C 1
ATOM 1481 O O . HIS A 1 206 ? -14.077 -8.517 8.256 1.00 95.44 206 HIS A O 1
ATOM 1487 N N . ARG A 1 207 ? -14.111 -8.306 10.493 1.00 93.50 207 ARG A N 1
ATOM 1488 C CA . ARG A 1 207 ? -13.395 -9.551 10.800 1.00 93.50 207 ARG A CA 1
ATOM 1489 C C . ARG A 1 207 ? -13.970 -10.171 12.065 1.00 93.50 207 ARG A C 1
ATOM 1491 O O . ARG A 1 207 ? -14.346 -9.443 12.983 1.00 93.50 207 ARG A O 1
ATOM 1498 N N . VAL A 1 208 ? -14.028 -11.497 12.105 1.00 95.81 208 VAL A N 1
ATOM 1499 C CA . VAL A 1 208 ? -14.421 -12.268 13.293 1.00 95.81 208 VAL A CA 1
ATOM 1500 C C . VAL A 1 208 ? -13.199 -12.448 14.193 1.00 95.81 208 VAL A C 1
ATOM 1502 O O . VAL A 1 208 ? -12.085 -12.609 13.702 1.00 95.81 208 VAL A O 1
ATOM 1505 N N . GLY A 1 209 ? -13.402 -12.428 15.507 1.00 95.50 209 GLY A N 1
ATOM 1506 C CA . GLY A 1 209 ? -12.377 -12.784 16.485 1.00 95.50 209 GLY A CA 1
ATOM 1507 C C . GLY A 1 209 ? -11.455 -11.648 16.929 1.00 95.50 209 GLY A C 1
ATOM 1508 O O . GLY A 1 209 ? -10.542 -11.912 17.708 1.00 95.50 209 GLY A O 1
ATOM 1509 N N . LEU A 1 210 ? -11.687 -10.399 16.505 1.00 96.31 210 LEU A N 1
ATOM 1510 C CA . LEU A 1 210 ? -10.897 -9.255 16.968 1.00 96.31 210 LEU A CA 1
ATOM 1511 C C . LEU A 1 210 ? -11.210 -8.957 18.431 1.00 96.31 210 LEU A C 1
ATOM 1513 O O . LEU A 1 210 ? -12.362 -8.700 18.777 1.00 96.31 210 LEU A O 1
ATOM 1517 N N . THR A 1 211 ? -10.186 -8.950 19.278 1.00 97.44 211 THR A N 1
ATOM 1518 C CA . THR A 1 211 ? -10.338 -8.646 20.703 1.00 97.44 211 THR A CA 1
ATOM 1519 C C . THR A 1 211 ? -10.479 -7.143 20.923 1.00 97.44 211 THR A C 1
ATOM 1521 O O . THR A 1 211 ? -9.591 -6.362 20.583 1.00 97.44 211 THR A O 1
ATOM 1524 N N . LEU A 1 212 ? -11.584 -6.742 21.545 1.00 98.00 212 LEU A N 1
ATOM 1525 C CA . LEU A 1 212 ? -11.865 -5.370 21.950 1.00 98.00 212 LEU A CA 1
ATOM 1526 C C . LEU A 1 212 ? -12.001 -5.297 23.465 1.00 98.00 212 LEU A C 1
ATOM 1528 O O . LEU A 1 212 ? -12.540 -6.206 24.098 1.00 98.00 212 LEU A O 1
ATOM 1532 N N . VAL A 1 213 ? -11.562 -4.184 24.042 1.00 98.25 213 VAL A N 1
ATOM 1533 C CA . VAL A 1 213 ? -11.626 -3.946 25.484 1.00 98.25 213 VAL A CA 1
ATOM 1534 C C . VAL A 1 213 ? -12.415 -2.674 25.753 1.00 98.25 213 VAL A C 1
ATOM 1536 O O . VAL A 1 213 ? -12.041 -1.591 25.306 1.00 98.25 213 VAL A O 1
ATOM 1539 N N . LEU A 1 214 ? -13.497 -2.789 26.517 1.00 97.75 214 LEU A N 1
ATOM 1540 C CA . LEU A 1 214 ? -14.155 -1.639 27.118 1.00 97.75 214 LEU A CA 1
ATOM 1541 C C . LEU A 1 214 ? -13.274 -1.130 28.260 1.00 97.75 214 LEU A C 1
ATOM 1543 O O . LEU A 1 214 ? -12.984 -1.867 29.204 1.00 97.75 214 LEU A O 1
ATOM 1547 N N . GLN A 1 215 ? -12.857 0.128 28.175 1.00 97.62 215 GLN A N 1
ATOM 1548 C CA . GLN A 1 215 ? -12.049 0.793 29.190 1.00 97.62 215 GLN A CA 1
ATOM 1549 C C . GLN A 1 215 ? -12.846 1.914 29.855 1.00 97.62 215 GLN A C 1
ATOM 1551 O O . GLN A 1 215 ? -13.585 2.627 29.176 1.00 97.62 215 GLN A O 1
ATOM 1556 N N . ARG A 1 216 ? -12.652 2.100 31.163 1.00 95.94 216 ARG A N 1
ATOM 1557 C CA . ARG A 1 216 ? -13.155 3.247 31.933 1.00 95.94 216 ARG A CA 1
ATOM 1558 C C . ARG A 1 216 ? -12.021 4.197 32.293 1.00 95.94 216 ARG A C 1
ATOM 1560 O O . ARG A 1 216 ? -10.916 3.745 32.588 1.00 95.94 216 ARG A O 1
ATOM 1567 N N . TRP A 1 217 ? -12.293 5.492 32.306 1.00 96.38 217 TRP A N 1
ATOM 1568 C CA . TRP A 1 217 ? -11.364 6.495 32.818 1.00 96.38 217 TRP A CA 1
ATOM 1569 C C . TRP A 1 217 ? -11.395 6.510 34.347 1.00 96.38 217 TRP A C 1
ATOM 1571 O O . TRP A 1 217 ? -12.470 6.583 34.937 1.00 96.38 217 TRP A O 1
ATOM 1581 N N . THR A 1 218 ? -10.229 6.457 34.986 1.00 93.75 218 THR A N 1
ATOM 1582 C CA . THR A 1 218 ? -10.092 6.477 36.453 1.00 93.75 218 THR A CA 1
ATOM 1583 C C . THR A 1 218 ? -9.725 7.852 37.010 1.00 93.75 218 THR A C 1
ATOM 1585 O O . THR A 1 218 ? -9.435 7.959 38.193 1.00 93.75 218 THR A O 1
ATOM 1588 N N . GLY A 1 219 ? -9.654 8.885 36.167 1.00 91.25 219 GLY A N 1
ATOM 1589 C CA . GLY A 1 219 ? -9.093 10.195 36.522 1.00 91.25 219 GLY A CA 1
ATOM 1590 C C . GLY A 1 219 ? -7.663 10.384 36.013 1.00 91.25 219 GLY A C 1
ATOM 1591 O O . GLY A 1 219 ? -7.334 11.465 35.544 1.00 91.25 219 GLY A O 1
ATOM 1592 N N . THR A 1 220 ? -6.856 9.318 36.018 1.00 94.31 220 THR A N 1
ATOM 1593 C CA . THR A 1 220 ? -5.439 9.346 35.601 1.00 94.31 220 THR A CA 1
ATOM 1594 C C . THR A 1 220 ? -5.115 8.391 34.455 1.00 94.31 220 THR A C 1
ATOM 1596 O O . THR A 1 220 ? -4.199 8.645 33.677 1.00 94.31 220 THR A O 1
ATOM 1599 N N . ARG A 1 221 ? -5.856 7.284 34.321 1.00 96.25 221 ARG A N 1
ATOM 1600 C CA . ARG A 1 221 ? -5.607 6.267 33.294 1.00 96.25 221 ARG A CA 1
ATOM 1601 C C . ARG A 1 221 ? -6.888 5.612 32.803 1.00 96.25 221 ARG A C 1
ATOM 1603 O O . ARG A 1 221 ? -7.947 5.686 33.423 1.00 96.25 221 ARG A O 1
ATOM 1610 N N . TRP A 1 222 ? -6.767 4.911 31.683 1.00 97.88 222 TRP A N 1
ATOM 1611 C CA . TRP A 1 222 ? -7.810 4.026 31.181 1.00 97.88 222 TRP A CA 1
ATOM 1612 C C . TRP A 1 222 ? -7.622 2.624 31.769 1.00 97.88 222 TRP A C 1
ATOM 1614 O O . TRP A 1 222 ? -6.604 1.981 31.526 1.00 97.88 222 TRP A O 1
ATOM 1624 N N . ALA A 1 223 ? -8.593 2.149 32.546 1.00 97.00 223 ALA A N 1
ATOM 1625 C CA . ALA A 1 223 ? -8.603 0.813 33.136 1.00 97.00 223 ALA A CA 1
ATOM 1626 C C . ALA A 1 223 ? -9.533 -0.120 32.352 1.00 97.00 223 ALA A C 1
ATOM 1628 O O . ALA A 1 223 ? -10.650 0.267 32.007 1.00 97.00 223 ALA A O 1
ATOM 1629 N N . ALA A 1 224 ? -9.087 -1.349 32.087 1.00 97.44 224 ALA A N 1
ATOM 1630 C CA . ALA A 1 224 ? -9.917 -2.370 31.458 1.00 97.44 224 ALA A CA 1
ATOM 1631 C C . ALA A 1 224 ? -11.107 -2.734 32.360 1.00 97.44 224 ALA A C 1
ATOM 1633 O O . ALA A 1 224 ? -10.953 -2.904 33.566 1.00 97.44 224 ALA A O 1
ATOM 1634 N N . VAL A 1 225 ? -12.292 -2.833 31.762 1.00 95.75 225 VAL A N 1
ATOM 1635 C CA . VAL A 1 225 ? -13.536 -3.217 32.444 1.00 95.75 225 VAL A CA 1
ATOM 1636 C C . VAL A 1 225 ? -13.988 -4.587 31.974 1.00 95.75 225 VAL A C 1
ATOM 1638 O O . VAL A 1 225 ? -14.312 -5.449 32.782 1.00 95.75 225 VAL A O 1
ATOM 1641 N N . LYS A 1 226 ? -14.040 -4.781 30.654 1.00 96.62 226 LYS A N 1
ATOM 1642 C CA . LYS A 1 226 ? -14.513 -6.021 30.042 1.00 96.62 226 LYS A CA 1
ATOM 1643 C C . LYS A 1 226 ? -13.906 -6.184 28.657 1.00 96.62 226 LYS A C 1
ATOM 1645 O O . LYS A 1 226 ? -13.758 -5.194 27.943 1.00 96.62 226 LYS A O 1
ATOM 1650 N N . SER A 1 227 ? -13.585 -7.411 28.269 1.00 97.38 227 SER A N 1
ATOM 1651 C CA . SER A 1 227 ? -13.165 -7.758 26.910 1.00 97.38 227 SER A CA 1
ATOM 1652 C C . SER A 1 227 ? -14.273 -8.513 26.171 1.00 97.38 227 SER A C 1
ATOM 1654 O O . SER A 1 227 ? -15.154 -9.118 26.782 1.00 97.38 227 SER A O 1
ATOM 1656 N N . THR A 1 228 ? -14.265 -8.424 24.846 1.00 97.75 228 THR A N 1
ATOM 1657 C CA . THR A 1 228 ? -15.151 -9.172 23.948 1.00 97.75 228 THR A CA 1
ATOM 1658 C C . THR A 1 228 ? -14.428 -9.422 22.629 1.00 97.75 228 THR A C 1
ATOM 1660 O O . THR A 1 228 ? -13.392 -8.805 22.364 1.00 97.75 228 THR A O 1
ATOM 1663 N N . LYS A 1 229 ? -14.970 -10.305 21.792 1.00 97.56 229 LYS A N 1
ATOM 1664 C CA . LYS A 1 229 ? -14.489 -10.512 20.424 1.00 97.56 229 LYS A CA 1
ATOM 1665 C C . LYS A 1 229 ? -15.538 -10.066 19.418 1.00 97.56 229 LYS A C 1
ATOM 1667 O O . LYS A 1 229 ? -16.736 -10.166 19.681 1.00 97.56 229 LYS A O 1
ATOM 1672 N N . THR A 1 230 ? -15.096 -9.580 18.265 1.00 97.44 230 THR A N 1
ATOM 1673 C CA . THR A 1 230 ? -16.012 -9.330 17.153 1.00 97.44 230 THR A CA 1
ATOM 1674 C C . THR A 1 230 ? -16.589 -10.641 16.620 1.00 97.44 230 THR A C 1
ATOM 1676 O O . THR A 1 230 ? -15.904 -11.663 16.556 1.00 97.44 230 THR A O 1
ATOM 1679 N N . VAL A 1 231 ? -17.851 -10.607 16.209 1.00 96.75 231 VAL A N 1
ATOM 1680 C CA . VAL A 1 231 ? -18.550 -11.704 15.530 1.00 96.75 231 VAL A CA 1
ATOM 1681 C C . VAL A 1 231 ? -18.702 -11.386 14.038 1.00 96.75 231 VAL A C 1
ATOM 1683 O O . VAL A 1 231 ? -18.023 -10.496 13.512 1.00 96.75 231 VAL A O 1
ATOM 1686 N N . SER A 1 232 ? -19.570 -12.120 13.332 1.00 95.62 232 SER A N 1
ATOM 1687 C CA . SER A 1 232 ? -19.891 -11.845 11.927 1.00 95.62 232 SER A CA 1
ATOM 1688 C C . SER A 1 232 ? -20.239 -10.366 11.700 1.00 95.62 232 SER A C 1
ATOM 1690 O O . SER A 1 232 ? -20.781 -9.688 12.577 1.00 95.62 232 SER A O 1
ATOM 1692 N N . GLN A 1 233 ? -19.879 -9.851 10.522 1.00 94.25 233 GLN A N 1
ATOM 1693 C CA . GLN A 1 233 ? -19.983 -8.430 10.163 1.00 94.25 233 GLN A CA 1
ATOM 1694 C C . GLN A 1 233 ? -19.195 -7.484 11.091 1.00 94.25 233 GLN A C 1
ATOM 1696 O O . GLN A 1 233 ? -19.523 -6.308 11.192 1.00 94.25 233 GLN A O 1
ATOM 1701 N N . GLY A 1 234 ? -18.175 -7.977 11.806 1.00 95.38 234 GLY A N 1
ATOM 1702 C CA . GLY A 1 234 ? -17.341 -7.152 12.687 1.00 95.38 234 GLY A CA 1
ATOM 1703 C C . GLY A 1 234 ? -18.087 -6.574 13.895 1.00 95.38 234 GLY A C 1
ATOM 1704 O O . GLY A 1 234 ? -17.587 -5.644 14.530 1.00 95.38 234 GLY A O 1
ATOM 1705 N N . LYS A 1 235 ? -19.283 -7.088 14.204 1.00 97.44 235 LYS A N 1
ATOM 1706 C CA . LYS A 1 235 ? -20.117 -6.618 15.316 1.00 97.44 235 LYS A CA 1
ATOM 1707 C C . LYS A 1 235 ? -19.496 -6.999 16.650 1.00 97.44 235 LYS A C 1
ATOM 1709 O O . LYS A 1 235 ? -18.925 -8.076 16.780 1.00 97.44 235 LYS A O 1
ATOM 1714 N N . TYR A 1 236 ? -19.655 -6.159 17.660 1.00 98.00 236 TYR A N 1
ATOM 1715 C CA . TYR A 1 236 ? -19.254 -6.473 19.028 1.00 98.00 236 TYR A CA 1
ATOM 1716 C C . TYR A 1 236 ? -20.250 -5.904 20.035 1.00 98.00 236 TYR A C 1
ATOM 1718 O O . TYR A 1 236 ? -20.977 -4.952 19.741 1.00 98.00 236 TYR A O 1
ATOM 1726 N N . SER A 1 237 ? -20.266 -6.473 21.242 1.00 97.25 237 SER A N 1
ATOM 1727 C CA . SER A 1 237 ? -21.040 -5.926 22.353 1.00 97.25 237 SER A CA 1
ATOM 1728 C C . SER A 1 237 ? -20.401 -6.204 23.714 1.00 97.25 237 SER A C 1
ATOM 1730 O O . SER A 1 237 ? -19.705 -7.202 23.915 1.00 97.25 237 SER A O 1
ATOM 1732 N N . PHE A 1 238 ? -20.654 -5.298 24.652 1.00 96.38 238 PHE A N 1
ATOM 1733 C CA . PHE A 1 238 ? -20.343 -5.409 26.067 1.00 96.38 238 PHE A CA 1
ATOM 1734 C C . PHE A 1 238 ? -21.614 -5.108 26.852 1.00 96.38 238 PHE A C 1
ATOM 1736 O O . PHE A 1 238 ? -22.263 -4.097 26.606 1.00 96.38 238 PHE A O 1
ATOM 1743 N N . SER A 1 239 ? -21.930 -5.929 27.846 1.00 94.94 239 SER A N 1
ATOM 1744 C CA . SER A 1 239 ? -22.992 -5.628 28.808 1.00 94.94 239 SER A CA 1
ATOM 1745 C C . SER A 1 239 ? -22.383 -5.480 30.201 1.00 94.94 239 SER A C 1
ATOM 1747 O O . SER A 1 239 ? -21.716 -6.416 30.676 1.00 94.94 239 SER A O 1
ATOM 1749 N N . ILE A 1 240 ? -22.591 -4.313 30.822 1.00 93.19 240 ILE A N 1
ATOM 1750 C CA . ILE A 1 240 ? -22.104 -3.960 32.165 1.00 93.19 240 ILE A CA 1
ATOM 1751 C C . ILE A 1 240 ? -23.235 -3.381 33.026 1.00 93.19 240 ILE A C 1
ATOM 1753 O O . ILE A 1 240 ? -24.200 -2.849 32.486 1.00 93.19 240 ILE A O 1
ATOM 1757 N N . ALA A 1 241 ? -23.117 -3.478 34.350 1.00 91.00 241 ALA A N 1
ATOM 1758 C CA . ALA A 1 241 ? -24.047 -2.857 35.297 1.00 91.00 241 ALA A CA 1
ATOM 1759 C C . ALA A 1 241 ? -23.501 -1.515 35.810 1.00 91.00 241 ALA A C 1
ATOM 1761 O O . ALA A 1 241 ? -22.290 -1.387 36.020 1.00 91.00 241 ALA A O 1
ATOM 1762 N N . GLY A 1 242 ? -24.383 -0.536 36.039 1.00 86.06 242 GLY A N 1
ATOM 1763 C CA . GLY A 1 242 ? -24.041 0.717 36.717 1.00 86.06 242 GLY A CA 1
ATOM 1764 C C . GLY A 1 242 ? -23.600 0.438 38.153 1.00 86.06 242 GLY A C 1
ATOM 1765 O O . GLY A 1 242 ? -24.428 0.125 38.999 1.00 86.06 242 GLY A O 1
ATOM 1766 N N . SER A 1 243 ? -22.295 0.477 38.419 1.00 81.50 243 SER A N 1
ATOM 1767 C CA . SER A 1 243 ? -21.737 -0.080 39.662 1.00 81.50 243 SER A CA 1
ATOM 1768 C C . SER A 1 243 ? -21.801 0.887 40.847 1.00 81.50 243 SER A C 1
ATOM 1770 O O . SER A 1 243 ? -21.972 0.458 41.979 1.00 81.50 243 SER A O 1
ATOM 1772 N N . SER A 1 244 ? -21.662 2.188 40.594 1.00 84.44 244 SER A N 1
ATOM 1773 C CA . SER A 1 244 ? -21.630 3.235 41.618 1.00 84.44 244 SER A CA 1
ATOM 1774 C C . SER A 1 244 ? -22.231 4.517 41.063 1.00 84.44 244 SER A C 1
ATOM 1776 O O . SER A 1 244 ? -22.003 4.824 39.890 1.00 84.44 244 SER A O 1
ATOM 1778 N N . ARG A 1 245 ? -22.952 5.273 41.903 1.00 89.94 245 ARG A N 1
ATOM 1779 C CA . ARG A 1 245 ? -23.488 6.590 41.536 1.00 89.94 245 ARG A CA 1
ATOM 1780 C C . ARG A 1 245 ? -22.383 7.515 41.034 1.00 89.94 245 ARG A C 1
ATOM 1782 O O . ARG A 1 245 ? -21.263 7.494 41.541 1.00 89.94 245 ARG A O 1
ATOM 1789 N N . GLY A 1 246 ? -22.721 8.339 40.051 1.00 91.25 246 GLY A N 1
ATOM 1790 C CA . GLY A 1 246 ? -21.812 9.304 39.448 1.00 91.25 246 GLY A CA 1
ATOM 1791 C C . GLY A 1 246 ? -21.665 9.124 37.945 1.00 91.25 246 GLY A C 1
ATOM 1792 O O . GLY A 1 246 ? -22.353 8.332 37.304 1.00 91.25 246 GLY A O 1
ATOM 1793 N N . THR A 1 247 ? -20.766 9.910 37.364 1.00 92.94 247 THR A N 1
ATOM 1794 C CA . THR A 1 247 ? -20.583 9.981 35.915 1.00 92.94 247 THR A CA 1
ATOM 1795 C C . THR A 1 247 ? -19.209 9.446 35.531 1.00 92.94 247 THR A C 1
ATOM 1797 O O . THR A 1 247 ? -18.190 9.952 35.993 1.00 92.94 247 THR A O 1
ATOM 1800 N N . VAL A 1 248 ? -19.175 8.428 34.669 1.00 92.75 248 VAL A N 1
ATOM 1801 C CA . VAL A 1 248 ? -17.944 7.732 34.269 1.00 92.75 248 VAL A CA 1
ATOM 1802 C C . VAL A 1 248 ? -17.766 7.788 32.752 1.00 92.75 248 VAL A C 1
ATOM 1804 O O . VAL A 1 248 ? -18.713 7.617 31.981 1.00 92.75 248 VAL A O 1
ATOM 1807 N N . ARG A 1 249 ? -16.526 8.026 32.313 1.00 95.31 249 ARG A N 1
ATOM 1808 C CA . ARG A 1 249 ? -16.126 8.048 30.899 1.00 95.31 249 ARG A CA 1
ATOM 1809 C C . ARG A 1 249 ? -15.620 6.682 30.452 1.00 95.31 249 ARG A C 1
ATOM 1811 O O . ARG A 1 249 ? -14.818 6.059 31.144 1.00 95.31 249 ARG A O 1
ATOM 1818 N N . TYR A 1 250 ? -16.024 6.268 29.260 1.00 96.12 250 TYR A N 1
ATOM 1819 C CA . TYR A 1 250 ? -15.689 4.988 28.651 1.00 96.12 250 TYR A CA 1
ATOM 1820 C C . TYR A 1 250 ? -15.197 5.152 27.216 1.00 96.12 250 TYR A C 1
ATOM 1822 O O . TYR A 1 250 ? -15.621 6.058 26.499 1.00 96.12 250 TYR A O 1
ATOM 1830 N N . ARG A 1 251 ? -14.345 4.228 26.777 1.00 97.12 251 ARG A N 1
ATOM 1831 C CA . ARG A 1 251 ? -13.968 4.051 25.370 1.00 97.12 251 ARG A CA 1
ATOM 1832 C C . ARG A 1 251 ? -13.817 2.572 25.052 1.00 97.12 251 ARG A C 1
ATOM 1834 O O . ARG A 1 251 ? -13.524 1.774 25.943 1.00 97.12 251 ARG A O 1
ATOM 1841 N N . VAL A 1 252 ? -13.966 2.216 23.785 1.00 98.06 252 VAL A N 1
ATOM 1842 C CA . VAL A 1 252 ? -13.591 0.890 23.294 1.00 98.06 252 VAL A CA 1
ATOM 1843 C C . VAL A 1 252 ? -12.188 0.987 22.710 1.00 98.06 252 VAL A C 1
ATOM 1845 O O . VAL A 1 252 ? -11.896 1.884 21.918 1.00 98.06 252 VAL A O 1
ATOM 1848 N N . HIS A 1 253 ? -11.322 0.081 23.144 1.00 97.94 253 HIS A N 1
ATOM 1849 C CA . HIS A 1 253 ? -9.927 0.003 22.748 1.00 97.94 253 HIS A CA 1
ATOM 1850 C C . HIS A 1 253 ? -9.674 -1.271 21.942 1.00 97.94 253 HIS A C 1
ATOM 1852 O O . HIS A 1 253 ? -10.023 -2.373 22.374 1.00 97.94 253 HIS A O 1
ATOM 1858 N N . PHE A 1 254 ? -9.030 -1.103 20.793 1.00 97.88 254 PHE A N 1
ATOM 1859 C CA . PHE A 1 254 ? -8.424 -2.161 20.001 1.00 97.88 254 PHE A CA 1
ATOM 1860 C C . PHE A 1 254 ? -6.904 -1.999 20.055 1.00 97.88 254 PHE A C 1
ATOM 1862 O O . PHE A 1 254 ? -6.382 -0.947 19.679 1.00 97.88 254 PHE A O 1
ATOM 1869 N N . ALA A 1 255 ? -6.199 -3.037 20.504 1.00 96.94 255 ALA A N 1
ATOM 1870 C CA . ALA A 1 255 ? -4.747 -2.998 20.690 1.00 96.94 255 ALA A CA 1
ATOM 1871 C C . ALA A 1 255 ? -3.950 -3.065 19.373 1.00 96.94 255 ALA A C 1
ATOM 1873 O O . ALA A 1 255 ? -2.760 -2.763 19.369 1.00 96.94 255 ALA A O 1
ATOM 1874 N N . GLY A 1 256 ? -4.598 -3.410 18.258 1.00 95.38 256 GLY A N 1
ATOM 1875 C CA . GLY A 1 256 ? -3.922 -3.698 16.997 1.00 95.38 256 GLY A CA 1
ATOM 1876 C C . GLY A 1 256 ? -3.617 -5.186 16.822 1.00 95.38 256 GLY A C 1
ATOM 1877 O O . GLY A 1 256 ? -3.642 -5.965 17.773 1.00 95.38 256 GLY A O 1
ATOM 1878 N N . ASP A 1 257 ? -3.351 -5.572 15.580 1.00 94.19 257 ASP A N 1
ATOM 1879 C CA . ASP A 1 257 ? -2.866 -6.887 15.169 1.00 94.19 257 ASP A CA 1
ATOM 1880 C C . ASP A 1 257 ? -1.980 -6.755 13.915 1.00 94.19 257 ASP A C 1
ATOM 1882 O O . ASP A 1 257 ? -1.665 -5.648 13.473 1.00 94.19 257 ASP A O 1
ATOM 1886 N N . ALA A 1 258 ? -1.581 -7.884 13.322 1.00 89.06 258 ALA A N 1
ATOM 1887 C CA . ALA A 1 258 ? -0.766 -7.901 12.106 1.00 89.06 258 ALA A CA 1
ATOM 1888 C C . ALA A 1 258 ? -1.422 -7.180 10.909 1.00 89.06 258 ALA A C 1
ATOM 1890 O O . ALA A 1 258 ? -0.724 -6.699 10.020 1.00 89.06 258 ALA A O 1
ATOM 1891 N N . GLY A 1 259 ? -2.755 -7.104 10.868 1.00 92.19 259 GLY A N 1
ATOM 1892 C CA . GLY A 1 259 ? -3.501 -6.493 9.772 1.00 92.19 259 GLY A CA 1
ATOM 1893 C C . GLY A 1 259 ? -3.938 -5.055 10.033 1.00 92.19 259 GLY A C 1
ATOM 1894 O O . GLY A 1 259 ? -4.130 -4.313 9.077 1.00 92.19 259 GLY A O 1
ATOM 1895 N N . ASN A 1 260 ? -4.112 -4.621 11.280 1.00 96.50 260 ASN A N 1
ATOM 1896 C CA . ASN A 1 260 ? -4.599 -3.280 11.592 1.00 96.50 260 ASN A CA 1
ATOM 1897 C C . ASN A 1 260 ? -3.924 -2.693 12.837 1.00 96.50 260 ASN A C 1
ATOM 1899 O O . ASN A 1 260 ? -3.738 -3.366 13.843 1.00 96.50 260 ASN A O 1
ATOM 1903 N N . ALA A 1 261 ? -3.607 -1.400 12.793 1.00 97.25 261 ALA A N 1
ATOM 1904 C CA . ALA A 1 261 ? -3.008 -0.685 13.914 1.00 97.25 261 ALA A CA 1
ATOM 1905 C C . ALA A 1 261 ? -4.007 -0.426 15.054 1.00 97.25 261 ALA A C 1
ATOM 1907 O O . ALA A 1 261 ? -5.225 -0.416 14.849 1.00 97.25 261 ALA A O 1
ATOM 1908 N N . ALA A 1 262 ? -3.473 -0.160 16.250 1.00 97.19 262 ALA A N 1
ATOM 1909 C CA . ALA A 1 262 ? -4.260 0.165 17.434 1.00 97.19 262 ALA A CA 1
ATOM 1910 C C . ALA A 1 262 ? -5.192 1.366 17.206 1.00 97.19 262 ALA A C 1
ATOM 1912 O O . ALA A 1 262 ? -4.821 2.352 16.554 1.00 97.19 262 ALA A O 1
ATOM 1913 N N . GLN A 1 263 ? -6.389 1.297 17.788 1.00 96.94 263 GLN A N 1
ATOM 1914 C CA . GLN A 1 263 ? -7.401 2.340 17.671 1.00 96.94 263 GLN A CA 1
ATOM 1915 C C . GLN A 1 263 ? -8.268 2.445 18.927 1.00 96.94 263 GLN A C 1
ATOM 1917 O O . GLN A 1 263 ? -8.601 1.450 19.569 1.00 96.94 263 GLN A O 1
ATOM 1922 N N . ASN A 1 264 ? -8.673 3.674 19.240 1.00 97.12 264 ASN A N 1
ATOM 1923 C CA . ASN A 1 264 ? -9.669 3.970 20.263 1.00 97.12 264 ASN A CA 1
ATOM 1924 C C . ASN A 1 264 ? -10.912 4.580 19.619 1.00 97.12 264 ASN A C 1
ATOM 1926 O O . ASN A 1 264 ? -10.808 5.369 18.682 1.00 97.12 264 ASN A O 1
ATOM 1930 N N . THR A 1 265 ? -12.086 4.265 20.155 1.00 97.06 265 THR A N 1
ATOM 1931 C CA . THR A 1 265 ? -13.304 5.008 19.814 1.00 97.06 265 THR A CA 1
ATOM 1932 C C . THR A 1 265 ? -13.300 6.384 20.469 1.00 97.06 265 THR A C 1
ATOM 1934 O O . THR A 1 265 ? -12.550 6.637 21.418 1.00 97.06 265 THR A O 1
ATOM 1937 N N . SER A 1 266 ? -14.213 7.251 20.031 1.00 94.81 266 SER A N 1
ATOM 1938 C CA . SER A 1 266 ? -14.574 8.434 20.809 1.00 94.81 266 SER A CA 1
ATOM 1939 C C . SER A 1 266 ? -15.030 8.045 22.221 1.00 94.81 266 SER A C 1
ATOM 1941 O O . SER A 1 266 ? -15.544 6.943 22.462 1.00 94.81 266 SER A O 1
ATOM 1943 N N . VAL A 1 267 ? -14.797 8.952 23.169 1.00 95.88 267 VAL A N 1
ATOM 1944 C CA . VAL A 1 267 ? -15.174 8.762 24.570 1.00 95.88 267 VAL A CA 1
ATOM 1945 C C . VAL A 1 267 ? -16.678 8.963 24.723 1.00 95.88 267 VAL A C 1
ATOM 1947 O O . VAL A 1 267 ? -17.239 9.932 24.216 1.00 95.88 267 VAL A O 1
ATOM 1950 N N . ARG A 1 268 ? -17.332 8.060 25.454 1.00 94.44 268 ARG A N 1
ATOM 1951 C CA . ARG A 1 268 ? -18.744 8.155 25.835 1.00 94.44 268 ARG A CA 1
ATOM 1952 C C . ARG A 1 268 ? -18.888 8.222 27.344 1.00 94.44 268 ARG A C 1
ATOM 1954 O O . ARG A 1 268 ? -18.077 7.661 28.072 1.00 94.44 268 ARG A O 1
ATOM 1961 N N . THR A 1 269 ? -19.943 8.873 27.801 1.00 94.50 269 THR A N 1
ATOM 1962 C CA . THR A 1 269 ? -20.204 9.085 29.223 1.00 94.50 269 THR A CA 1
ATOM 1963 C C . THR A 1 269 ? -21.444 8.304 29.650 1.00 94.50 269 THR A C 1
ATOM 1965 O O . THR A 1 269 ? -22.442 8.300 28.930 1.00 94.50 269 THR A O 1
ATOM 1968 N N . LEU A 1 270 ? -21.368 7.647 30.807 1.00 94.25 270 LEU A N 1
ATOM 1969 C CA . LEU A 1 270 ? -22.483 6.976 31.470 1.00 94.25 270 LEU A CA 1
ATOM 1970 C C . LEU A 1 270 ? -22.694 7.614 32.844 1.00 94.25 270 LEU A C 1
ATOM 1972 O O . LEU A 1 270 ? -21.770 7.636 33.659 1.00 94.25 270 LEU A O 1
ATOM 1976 N N . SER A 1 271 ? -23.902 8.103 33.097 1.00 94.56 271 SER A N 1
ATOM 1977 C CA . SER A 1 271 ? -24.329 8.611 34.398 1.00 94.56 271 SER A CA 1
ATOM 1978 C C . SER A 1 271 ? -25.150 7.551 35.128 1.00 94.56 271 SER A C 1
ATOM 1980 O O . SER A 1 271 ? -26.155 7.067 34.612 1.00 94.56 271 SER A O 1
ATOM 1982 N N . VAL A 1 272 ? -24.724 7.199 36.332 1.00 93.31 272 VAL A N 1
ATOM 1983 C CA . VAL A 1 272 ? -25.421 6.268 37.217 1.00 93.31 272 VAL A CA 1
ATOM 1984 C C . VAL A 1 272 ? -26.072 7.077 38.336 1.00 93.31 272 VAL A C 1
ATOM 1986 O O . VAL A 1 272 ? -25.376 7.820 39.034 1.00 93.31 272 VAL A O 1
ATOM 1989 N N . VAL A 1 273 ? -27.392 6.959 38.476 1.00 92.19 273 VAL A N 1
ATOM 1990 C CA . VAL A 1 273 ? -28.213 7.662 39.482 1.00 92.19 273 VAL A CA 1
ATOM 1991 C C . VAL A 1 273 ? -28.791 6.707 40.523 1.00 92.19 273 VAL A C 1
ATOM 1993 O O . VAL A 1 273 ? -28.981 5.513 40.204 1.00 92.19 273 VAL A O 1
#

pLDDT: mean 90.33, std 9.97, range [49.28, 98.31]

Secondary structure (DSSP, 8-state):
---SSEEEEETTTEEEEE-SHHHHHHHHHHHHHHHHHHSTT--HHHHHHHHHHTPEE-GGGTTTSSSSEE--HHHHHHS-------EEE--EES-SEEETT--EEEEEEEEETTS-B--EEEEEEESSSEEEEEEEEPPTBSEEEEEE--SS-EEEEEEE--BTTBPPEEPPPEEEEEEPEE--EES-SEE-TT-EEEEEEEEES--SS-EEEEEEE-SSSEEEEEEEE--GGGEEEEEEE--SSEEEEEEEEE---SSS--EEPPPEEEEE-

Mean predicted aligned error: 12.05 Å

Nearest PDB structures (foldseek):
  5gni-assembly1_A  TM=5.454E-01  e=9.811E-10  Homo sapiens
  5gni-assembly1_B  TM=5.643E-01  e=4.852E-09  Homo sapiens
  5c14-assembly1_A  TM=5.664E-01  e=5.867E-07  Homo sapiens
  2vkx-assembly3_E  TM=3.136E-01  e=2.780E-05  Homo sapiens
  7xdi-assembly1_E  TM=5.797E-01  e=3.403E-02  Sulfolobus spindle-shaped virus

Foldseek 3Di:
DDFFQDWDADPPRDIDGGGDVVRVVVVLVVLLVLQCVLDPPQDPLLSQLLQLVQFDADCVCVVVDQRNGHGDSVSSNPDDSPDQFDKEKAWDWPDQEEAAQDKIKIKMAIDTPPDQFFAKKFKWKDDVHTDTPDIHTADSRRMDMDIDRHRWKIKMKMWGPDGRSHHIYIYDIDIYAYAWDWDWDKQDQEEAAFDKIKIKTATPPADWFQKKFKWKDPPPDTHTDDIWTQHGRRITMDMDGRHDAAKIKIWIWGCDDNTHHTDIDDIGMHGYD

Sequence (273 aa):
APGASIISDYPNQQLTFLDGTSMATPFVTGVAALVTSAVPGISKAALKTRLLSTVRPLPSLSGRTVTGGIVDAAAAVAGSPVAPSTSSLSLTRSASTITAGSALTLSTSLSVTGSAQLRPVELQVYSGGWKRVCSVTTSATGTASCVQYPKYSAAYMWYFPAFMGQAPAWSAYRTVAVRPAISSTLSRSRVFVGQRVTWGGVVTPHRVGLTLVLQRWTGTRWAAVKSTKTVSQGKYSFSIAGSSRGTVRYRVHFAGDAGNAAQNTSVRTLSVV

Solvent-accessible surface area (backbone atoms only — not comparable to full-atom values): 14635 Å² total; per-residue (Å²): 86,74,25,66,76,37,77,40,85,42,84,90,89,35,77,45,72,43,68,37,69,79,52,14,48,56,54,54,52,51,40,51,50,52,32,48,71,75,38,77,86,66,47,74,66,44,50,52,24,42,51,55,73,30,36,44,76,34,81,92,31,51,92,74,46,91,68,19,43,33,72,33,59,65,50,38,55,70,47,70,87,62,69,73,42,62,46,46,38,43,65,46,61,78,56,70,58,45,50,35,56,42,84,41,46,41,33,33,42,48,46,52,68,94,56,86,28,70,43,65,34,31,38,28,37,53,72,100,48,83,39,80,78,46,76,46,64,21,39,72,83,13,39,41,71,49,78,43,56,52,58,45,33,40,38,35,32,38,35,34,65,63,52,83,66,30,58,57,28,60,17,67,71,46,72,33,42,11,20,51,46,54,54,76,46,68,76,55,54,65,43,42,59,68,38,74,41,42,38,32,38,37,35,36,66,63,44,66,66,50,63,35,32,39,24,35,55,73,90,85,50,76,41,83,73,48,74,40,50,19,37,78,79,8,30,39,63,47,79,50,55,30,84,57,73,46,76,45,44,31,32,47,37,33,82,48,58,91,48,27,39,55,39,68,38,77,78,45,62,39,36,19,88

Radius of gyration: 32.46 Å; Cα contacts (8 Å, |Δi|>4): 632; chains: 1; bounding box: 69×35×97 Å